Protein 5ER3 (pdb70)

InterPro domains:
  IPR025997 Periplasmic binding protein [PF13407] (52-157)
  IPR025997 Periplasmic binding protein [PF13407] (217-358)
  IPR028082 Periplasmic binding protein-like I [SSF53822] (47-184)
  IPR028082 Periplasmic binding protein-like I [SSF53822] (217-357)
  IPR050555 Bacterial Solute-Binding Protein 2 [PTHR30036] (207-358)

B-factor: mean 30.56, std 12.74, range [13.19, 97.05]

Secondary structure (DSSP, 8-state):
--SEEETTEEE---EE-TT-HHHHHHHHHHHHHH-TTB-EEEE-STTT---HHHHHHTT-BTTBEEEEES--HHHHHHHHTTSS-EEEE--HHHHHHHHHHHHH---S------TT--BPPPEEEETTTHHHHHHHHHHHHTT----TTTT-----TT-EEEEE-SSS-THHHHHHHHHHHHHHHHT-EEEE--TT--HHHHHHHHHHHHHTT-SEEEE--SSGGG----HHHHTTS-EEEESS--TTS--S-EEB--HHHHHHHHHHHHHHH-TT-EE--EE----HHHHHHHHH--TTTT--------

Organism: Rhodopirellula baltica (strain DSM 10527 / NCIMB 13988 / SH1) (NCBI:txid243090)

Radius of gyration: 21.21 Å; Cα contacts (8 Å, |Δi|>4): 635; chains: 1; bounding box: 47×51×53 Å

Foldseek 3Di:
DDQDDFALATAGDEAADLPPLVSLLVVLLVCCVVPVFAAEEEEEDPSNQCNVNNCVVVVNQVVHEYEYEACDPSQLVCQQVVSYFKYKYAQLLCLQQVQLVQLLCLVPHDDDADPVFAARDIDIGHNVCSVVVVVQVVCLLVLNHDDVVPPDAAARAVAEEEEEEQEPDVSVVSSVSSNVNNCVRNVHHYHYYAHVRDVVRVVVVLVVCVVVLHQEYEYAGSDLVPNQVVQVSVVRHAYEYEQHDNVVHPHRGYYHHQLLVSLLVSLVSVCVSPVSYTYYYYYNHPDPSSVSNPNSVCNSNVNDDPDDDD

Sequence (310 aa):
GFPRQCGDYTVLGILTDNQDNSKAKENAETTLLRHPNVACLVGLWSQNTPILAGLRRSSDAIGKVAVVGFDEHPDTLAGIRDQSVYGTIVQQPYAFGYRSVQWLTTAKGGEVEVPESGIIIPHRSITGANVNEFAADIDAIKSGKGPILSGEQQIDGSGVRVAYITNSLDPFWTLADAGCKRAAEQFGCEVDVQPSSGSIEEQKRFLESNVAAKVDGIAISPIDPENQVAINDACKVTPVICQDSDAPASRRKFYLGTSNYLAGRAAGKLIQEAIPEGGEVLFVGKEVLNAQERSQGIDELAGKPIPAILQ

Structure (mmCIF, N/CA/C/O backbone):
data_5ER3
#
_entry.id   5ER3
#
_cell.length_a   74.755
_cell.length_b   95.576
_cell.length_c   46.245
_cell.angle_alpha   90.000
_cell.angle_beta   90.000
_cell.angle_gamma   90.000
#
_symmetry.space_group_name_H-M   'P 21 21 2'
#
loop_
_entity.id
_entity.type
_entity.pdbx_description
1 polymer 'Sugar ABC transporter, periplasmic sugar-binding protein'
2 non-polymer 'CALCIUM ION'
3 non-polymer GLYCEROL
4 water water
#
loop_
_atom_site.group_PDB
_atom_site.id
_atom_site.type_symbol
_atom_site.label_atom_id
_atom_site.label_alt_id
_atom_site.label_comp_id
_atom_site.label_asym_id
_atom_site.label_entity_id
_atom_site.label_seq_id
_atom_site.pdbx_PDB_ins_code
_atom_site.Cartn_x
_atom_site.Cartn_y
_atom_site.Cartn_z
_atom_site.occupancy
_atom_site.B_iso_or_equiv
_atom_site.auth_seq_id
_atom_site.auth_comp_id
_atom_site.auth_asym_id
_atom_site.auth_atom_id
_atom_site.pdbx_PDB_model_num
ATOM 1 N N . GLY A 1 22 ? 14.565 -11.810 -5.521 1.00 56.32 47 GLY A N 1
ATOM 2 C CA . GLY A 1 22 ? 13.631 -12.020 -4.431 1.00 50.07 47 GLY A CA 1
ATOM 3 C C . GLY A 1 22 ? 14.311 -12.050 -3.075 1.00 42.01 47 GLY A C 1
ATOM 4 O O . GLY A 1 22 ? 15.497 -12.367 -2.966 1.00 47.53 47 GLY A O 1
ATOM 5 N N . PHE A 1 23 ? 13.559 -11.720 -2.033 1.00 30.96 48 PHE A N 1
ATOM 6 C CA . PHE A 1 23 ? 14.107 -11.690 -0.684 1.00 28.03 48 PHE A CA 1
ATOM 7 C C . PHE A 1 23 ? 13.430 -12.758 0.171 1.00 34.01 48 PHE A C 1
ATOM 8 O O . PHE A 1 23 ? 12.313 -13.163 -0.136 1.00 45.21 48 PHE A O 1
ATOM 16 N N . PRO A 1 24 ? 14.110 -13.242 1.227 1.00 37.79 49 PRO A N 1
ATOM 17 C CA . PRO A 1 24 ? 15.462 -12.885 1.688 1.00 33.92 49 PRO A CA 1
ATOM 18 C C . PRO A 1 24 ? 16.553 -13.371 0.746 1.00 31.30 49 PRO A C 1
ATOM 19 O O . PRO A 1 24 ? 16.362 -14.330 0.002 1.00 29.75 49 PRO A O 1
ATOM 23 N N . ARG A 1 25 ? 17.699 -12.704 0.786 1.00 29.81 50 ARG A N 1
ATOM 24 C CA . ARG A 1 25 ? 18.806 -13.002 -0.107 1.00 27.70 50 ARG A CA 1
ATOM 25 C C . ARG A 1 25 ? 20.046 -13.277 0.726 1.00 22.57 50 ARG A C 1
ATOM 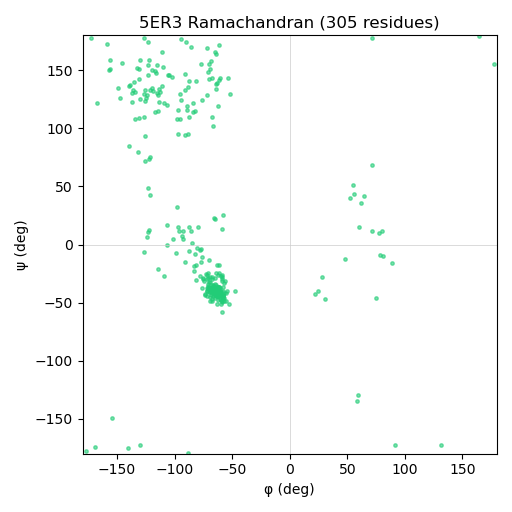26 O O . ARG A 1 25 ? 20.426 -12.455 1.566 1.00 28.00 50 ARG A O 1
ATOM 34 N N . GLN A 1 26 ? 20.674 -14.424 0.494 1.00 20.94 51 GLN A N 1
ATOM 35 C CA . GLN A 1 26 ? 21.886 -14.789 1.218 1.00 28.87 51 GLN A CA 1
ATOM 36 C C . GLN A 1 26 ? 23.093 -14.146 0.540 1.00 29.06 51 GLN A C 1
ATOM 37 O O . GLN A 1 26 ? 23.339 -14.379 -0.646 1.00 31.16 51 GLN A O 1
ATOM 39 N N . CYS A 1 27 ? 23.841 -13.334 1.287 1.00 26.32 52 CYS A N 1
ATOM 40 C CA . CYS A 1 27 ? 25.007 -12.615 0.766 1.00 20.09 52 CYS A CA 1
ATOM 41 C C . CYS A 1 27 ? 26.171 -12.963 1.682 1.00 27.92 52 CYS A C 1
ATOM 42 O O . CYS A 1 27 ? 26.386 -12.305 2.706 1.00 29.01 52 CYS A O 1
ATOM 45 N N . GLY A 1 28 ? 26.926 -13.989 1.307 1.00 32.87 53 GLY A N 1
ATOM 46 C CA . GLY A 1 28 ? 27.960 -14.478 2.200 1.00 29.78 53 GLY A CA 1
ATOM 47 C C . GLY A 1 28 ? 27.331 -14.923 3.504 1.00 31.38 53 GLY A C 1
ATOM 48 O O . GLY A 1 28 ? 26.353 -15.679 3.522 1.00 24.34 53 GLY A O 1
ATOM 49 N N . ASP A 1 29 ? 27.882 -14.428 4.612 1.00 26.29 54 ASP A N 1
ATOM 50 C CA . ASP A 1 29 ? 27.383 -14.724 5.948 1.00 29.83 54 ASP A CA 1
ATOM 51 C C . ASP A 1 29 ? 26.255 -13.793 6.371 1.00 26.17 54 ASP A C 1
ATOM 52 O O . ASP A 1 29 ? 25.905 -13.761 7.554 1.00 22.52 54 ASP A O 1
ATOM 57 N N . TYR A 1 30 ? 25.701 -13.022 5.442 1.00 25.83 55 TYR A N 1
ATOM 58 C CA . TYR A 1 30 ? 24.644 -12.071 5.737 1.00 17.37 55 TYR A CA 1
ATOM 59 C C . TYR A 1 30 ? 23.378 -12.478 4.999 1.00 20.22 55 TYR A C 1
ATOM 60 O O . TYR A 1 30 ? 23.425 -13.064 3.914 1.00 25.31 55 TYR A O 1
ATOM 69 N N . THR A 1 31 ? 22.242 -12.195 5.615 1.00 23.02 56 THR A N 1
ATOM 70 C CA . THR A 1 31 ? 20.945 -12.403 4.986 1.00 25.55 56 THR A CA 1
ATOM 71 C C . THR A 1 31 ? 20.289 -11.038 4.855 1.00 27.82 56 THR A C 1
ATOM 72 O O . THR A 1 31 ? 19.978 -10.399 5.868 1.00 21.86 56 THR A O 1
ATOM 76 N N . VAL A 1 32 ? 20.102 -10.578 3.619 1.00 26.35 57 VAL A N 1
ATOM 77 C CA . VAL A 1 32 ? 19.357 -9.347 3.378 1.00 22.87 57 VAL A CA 1
ATOM 78 C C . VAL A 1 32 ? 17.881 -9.717 3.356 1.00 20.82 57 VAL A C 1
ATOM 79 O O . VAL A 1 32 ? 17.423 -10.443 2.472 1.00 23.24 57 VAL A O 1
ATOM 83 N N . LEU A 1 33 ? 17.136 -9.229 4.343 1.00 19.86 58 LEU A N 1
ATOM 84 C CA . LEU A 1 33 ? 15.746 -9.637 4.501 1.00 25.07 58 LEU A CA 1
ATOM 85 C C . LEU A 1 33 ? 14.831 -8.931 3.513 1.00 27.00 58 LEU A C 1
ATOM 86 O O . LEU A 1 33 ? 13.784 -9.476 3.143 1.00 30.26 58 LEU A O 1
ATOM 91 N N . GLY A 1 34 ? 15.206 -7.743 3.069 1.00 18.60 59 GLY A N 1
ATOM 92 C CA . GLY A 1 34 ? 14.364 -6.988 2.170 1.00 19.15 59 GLY A CA 1
ATOM 93 C C . GLY A 1 34 ? 14.797 -5.540 2.110 1.00 25.13 59 GLY A C 1
ATOM 94 O O . GLY A 1 34 ? 15.755 -5.116 2.765 1.00 24.72 59 GLY A O 1
ATOM 95 N N . ILE A 1 35 ? 14.066 -4.796 1.287 1.00 25.13 60 ILE A N 1
ATOM 96 C CA . ILE A 1 35 ? 14.237 -3.358 1.099 1.00 29.33 60 ILE A CA 1
ATOM 97 C C . ILE A 1 35 ? 12.866 -2.742 1.338 1.00 34.92 60 ILE A C 1
ATOM 98 O O . ILE A 1 35 ? 11.945 -2.941 0.537 1.00 38.89 60 ILE A O 1
ATOM 103 N N . LEU A 1 36 ? 12.719 -2.027 2.446 1.00 34.94 61 LEU A N 1
ATOM 104 C CA . LEU A 1 36 ? 11.445 -1.437 2.835 1.00 26.76 61 LEU A CA 1
ATOM 105 C C . LEU A 1 36 ? 11.390 0.006 2.365 1.00 29.04 61 LEU A C 1
ATOM 106 O O . LEU A 1 36 ? 12.329 0.776 2.596 1.00 27.98 61 LEU A O 1
ATOM 111 N N . THR A 1 37 ? 10.303 0.360 1.689 1.00 31.27 62 THR A N 1
ATOM 112 C CA . THR A 1 37 ? 10.137 1.679 1.101 1.00 34.55 62 THR A CA 1
ATOM 113 C C . THR A 1 37 ? 9.146 2.494 1.921 1.00 31.84 62 THR A C 1
ATOM 114 O O . THR A 1 37 ? 8.200 1.958 2.505 1.00 31.40 62 THR A O 1
ATOM 118 N N . ASP A 1 38 ? 9.396 3.799 1.982 1.00 29.11 63 ASP A N 1
ATOM 119 C CA . ASP A 1 38 ? 8.570 4.710 2.756 1.00 32.73 63 ASP A CA 1
ATOM 120 C C . ASP A 1 38 ? 8.049 5.886 1.949 1.00 34.28 63 ASP A C 1
ATOM 121 O O . ASP A 1 38 ? 7.238 6.656 2.476 1.00 36.68 63 ASP A O 1
ATOM 126 N N . ASN A 1 39 ? 8.490 6.050 0.699 1.00 34.75 64 ASN A N 1
ATOM 127 C CA . ASN A 1 39 ? 8.150 7.206 -0.131 1.00 41.82 64 ASN A CA 1
ATOM 128 C C . ASN A 1 39 ? 8.439 8.521 0.583 1.00 39.65 64 ASN A C 1
ATOM 129 O O . ASN A 1 39 ? 7.672 9.479 0.496 1.00 39.22 64 ASN A O 1
ATOM 134 N N . GLN A 1 40 ? 9.564 8.565 1.294 1.00 38.84 65 GLN A N 1
ATOM 135 C CA . GLN A 1 40 ? 10.064 9.748 1.992 1.00 44.86 65 GLN A CA 1
ATOM 136 C C . GLN A 1 40 ? 9.105 10.270 3.059 1.00 43.01 65 GLN A C 1
ATOM 137 O O . GLN A 1 40 ? 9.262 11.406 3.521 1.00 40.01 65 GLN A O 1
ATOM 143 N N . ASP A 1 41 ? 8.114 9.477 3.458 1.00 42.58 66 ASP A N 1
ATOM 144 C CA . ASP A 1 41 ? 7.281 9.806 4.607 1.00 39.17 66 ASP A CA 1
ATOM 145 C C . ASP A 1 41 ? 8.011 9.374 5.876 1.00 42.57 66 ASP A C 1
ATOM 146 O O . ASP A 1 41 ? 8.237 8.177 6.089 1.00 36.32 66 ASP A O 1
ATOM 151 N N . ASN A 1 42 ? 8.374 10.354 6.715 1.00 41.83 67 ASN A N 1
ATOM 152 C CA . ASN A 1 42 ? 9.210 10.085 7.884 1.00 32.82 67 ASN A CA 1
ATOM 153 C C . ASN A 1 42 ? 8.548 9.106 8.846 1.00 31.00 67 ASN A C 1
ATOM 154 O O . ASN A 1 42 ? 9.209 8.202 9.368 1.00 31.91 67 ASN A O 1
ATOM 159 N N . SER A 1 43 ? 7.249 9.274 9.104 1.00 28.91 68 SER A N 1
ATOM 160 C CA . SER A 1 43 ? 6.573 8.396 10.055 1.00 38.02 68 SER A CA 1
ATOM 161 C C . SER A 1 43 ? 6.404 6.987 9.497 1.00 41.81 68 SER A C 1
ATOM 162 O O . SER A 1 43 ? 6.375 6.018 10.265 1.00 39.21 68 SER A O 1
ATOM 165 N N . LYS A 1 44 ? 6.297 6.849 8.174 1.00 40.74 69 LYS A N 1
ATOM 166 C CA . LYS A 1 44 ? 6.316 5.523 7.565 1.00 40.06 69 LYS A CA 1
ATOM 167 C C . LYS A 1 44 ? 7.714 4.906 7.638 1.00 33.24 69 LYS A C 1
ATOM 168 O O . LYS A 1 44 ? 7.860 3.699 7.871 1.00 25.09 69 LYS A O 1
ATOM 174 N N . ALA A 1 45 ? 8.754 5.721 7.452 1.00 30.77 70 ALA A N 1
ATOM 175 C CA . ALA A 1 45 ? 10.113 5.223 7.626 1.00 29.46 70 ALA A CA 1
ATOM 176 C C . ALA A 1 45 ? 10.334 4.724 9.049 1.00 27.09 70 ALA A C 1
ATOM 177 O O . ALA A 1 45 ? 10.935 3.664 9.259 1.00 29.79 70 ALA A O 1
ATOM 179 N N . LYS A 1 46 ? 9.853 5.478 10.039 1.00 26.25 71 LYS A N 1
ATOM 180 C CA . LYS A 1 46 ? 9.984 5.054 11.429 1.00 28.19 71 LYS A CA 1
ATOM 181 C C . LYS A 1 46 ? 9.203 3.775 11.684 1.00 32.18 71 LYS A C 1
ATOM 182 O O . LYS A 1 46 ? 9.698 2.855 12.347 1.00 23.13 71 LYS A O 1
ATOM 188 N N . GLU A 1 47 ? 7.974 3.703 11.161 1.00 33.69 72 GLU A N 1
ATOM 189 C CA . GLU A 1 47 ? 7.145 2.516 11.336 1.00 33.38 72 GLU A CA 1
ATOM 190 C C . GLU A 1 47 ? 7.800 1.280 10.723 1.00 34.36 72 GLU A C 1
ATOM 191 O O . GLU A 1 47 ? 7.807 0.206 11.337 1.00 32.07 72 GLU A O 1
ATOM 197 N N . ASN A 1 48 ? 8.356 1.412 9.514 1.00 30.64 73 ASN A N 1
ATOM 198 C CA . ASN A 1 48 ? 9.054 0.291 8.888 1.00 26.29 73 ASN A CA 1
ATOM 199 C C . ASN A 1 48 ? 10.153 -0.257 9.790 1.00 29.40 73 ASN A C 1
ATOM 200 O O . ASN A 1 48 ? 10.340 -1.476 9.884 1.00 23.66 73 ASN A O 1
ATOM 205 N N . ALA A 1 49 ? 10.904 0.629 10.449 1.00 19.89 74 ALA A N 1
ATOM 206 C CA . ALA A 1 49 ? 11.946 0.169 11.359 1.00 20.24 74 ALA A CA 1
ATOM 207 C C . ALA A 1 49 ? 11.343 -0.559 12.558 1.00 29.01 74 ALA A C 1
ATOM 208 O O . ALA A 1 49 ? 11.858 -1.604 12.978 1.00 25.02 74 ALA A O 1
ATOM 210 N N . GLU A 1 50 ? 10.240 -0.032 13.104 1.00 25.01 75 GLU A N 1
ATOM 211 C CA . GLU A 1 50 ? 9.606 -0.639 14.271 1.00 30.11 75 GLU A CA 1
ATOM 212 C C . GLU A 1 50 ? 9.024 -2.012 13.954 1.00 31.42 75 GLU A C 1
ATOM 213 O O . GLU A 1 50 ? 9.140 -2.942 14.762 1.00 28.04 75 GLU A O 1
ATOM 219 N N . THR A 1 51 ? 8.356 -2.155 12.808 1.00 28.83 76 THR A N 1
ATOM 220 C CA . THR A 1 51 ? 7.810 -3.463 12.467 1.00 31.18 76 THR A CA 1
ATOM 221 C C . THR A 1 51 ? 8.917 -4.458 12.134 1.00 26.86 76 THR A C 1
ATOM 222 O O . THR A 1 51 ? 8.765 -5.654 12.398 1.00 21.69 76 THR A O 1
ATOM 226 N N . THR A 1 52 ? 10.027 -3.987 11.552 1.00 20.32 77 THR A N 1
ATOM 227 C CA . THR A 1 52 ? 11.170 -4.865 11.308 1.00 25.50 77 THR A CA 1
ATOM 228 C C . THR A 1 52 ? 11.680 -5.465 12.614 1.00 24.32 77 THR A C 1
ATOM 229 O O . THR A 1 52 ? 11.881 -6.680 12.714 1.00 23.56 77 THR A O 1
ATOM 233 N N . LEU A 1 53 ? 11.892 -4.623 13.634 1.00 23.96 78 LEU A N 1
ATOM 234 C CA . LEU A 1 53 ? 12.383 -5.130 14.913 1.00 24.66 78 LEU A CA 1
ATOM 235 C C . LEU A 1 53 ? 11.401 -6.118 15.520 1.00 23.96 78 LEU A C 1
ATOM 236 O O . LEU A 1 53 ? 11.805 -7.128 16.109 1.00 29.27 78 LEU A O 1
ATOM 241 N N . LEU A 1 54 ? 10.104 -5.850 15.366 1.00 21.69 79 LEU A N 1
ATOM 242 C CA . LEU A 1 54 ? 9.085 -6.686 15.990 1.00 32.32 79 LEU A CA 1
ATOM 243 C C . LEU A 1 54 ? 8.947 -8.025 15.271 1.00 30.65 79 LEU A C 1
ATOM 244 O O . LEU A 1 54 ? 8.876 -9.077 15.915 1.00 32.83 79 LEU A O 1
ATOM 249 N N . ARG A 1 55 ? 8.933 -8.016 13.937 1.00 31.22 80 ARG A N 1
ATOM 250 C CA . ARG A 1 55 ? 8.754 -9.259 13.194 1.00 27.35 80 ARG A CA 1
ATOM 251 C C . ARG A 1 55 ? 10.051 -10.040 13.013 1.00 26.97 80 ARG A C 1
ATOM 252 O O . ARG A 1 55 ? 9.998 -11.252 12.791 1.00 29.10 80 ARG A O 1
ATOM 254 N N . HIS A 1 56 ? 11.211 -9.385 13.091 1.00 22.56 81 HIS A N 1
ATOM 255 C CA . HIS A 1 56 ? 12.508 -10.028 12.878 1.00 23.45 81 HIS A CA 1
ATOM 256 C C . HIS A 1 56 ? 13.373 -9.828 14.117 1.00 21.37 81 HIS A C 1
ATOM 257 O O . HIS A 1 56 ? 14.323 -9.031 14.101 1.00 21.16 81 HIS A O 1
ATOM 264 N N . PRO A 1 57 ? 13.078 -10.546 15.205 1.00 21.04 82 PRO A N 1
ATOM 265 C CA . PRO A 1 57 ? 13.835 -10.338 16.450 1.00 27.68 82 PRO A CA 1
ATOM 266 C C . PRO A 1 57 ? 15.317 -10.647 16.324 1.00 25.85 82 PRO A C 1
ATOM 267 O O . PRO A 1 57 ? 16.098 -10.208 17.174 1.00 30.80 82 PRO A O 1
ATOM 271 N N . ASN A 1 58 ? 15.739 -11.379 15.300 1.00 21.84 83 ASN A N 1
ATOM 272 C CA . ASN A 1 58 ? 17.156 -11.673 15.125 1.00 24.81 83 ASN A CA 1
ATOM 273 C C . ASN A 1 58 ? 17.872 -10.679 14.214 1.00 23.99 83 ASN A C 1
ATOM 274 O O . ASN A 1 58 ? 19.041 -10.899 13.885 1.00 26.60 83 ASN A O 1
ATOM 279 N N . VAL A 1 59 ? 17.209 -9.596 13.794 1.00 18.29 84 VAL A N 1
ATOM 280 C CA . VAL A 1 59 ? 17.847 -8.686 12.851 1.00 23.80 84 VAL A CA 1
ATOM 281 C C . VAL A 1 59 ? 19.067 -8.049 13.511 1.00 22.53 84 VAL A C 1
ATOM 282 O O . VAL A 1 59 ? 19.045 -7.686 14.697 1.00 20.05 84 VAL A O 1
ATOM 286 N N . ALA A 1 60 ? 20.158 -7.944 12.746 1.00 20.41 85 ALA A N 1
ATOM 287 C CA . ALA A 1 60 ? 21.454 -7.527 13.275 1.00 22.39 85 ALA A CA 1
ATOM 288 C C . ALA A 1 60 ? 21.894 -6.142 12.824 1.00 19.96 85 ALA A C 1
ATOM 289 O O . ALA A 1 60 ? 22.652 -5.489 13.545 1.00 23.37 85 ALA A O 1
ATOM 291 N N . CYS A 1 61 ? 21.447 -5.678 11.658 1.00 24.72 86 CYS A N 1
ATOM 292 C CA . CYS A 1 61 ? 21.846 -4.369 11.159 1.00 21.46 86 CYS A CA 1
ATOM 293 C C . CYS A 1 61 ? 20.721 -3.780 10.318 1.00 17.62 86 CYS A C 1
ATOM 294 O O . CYS A 1 61 ? 20.127 -4.479 9.490 1.00 19.36 86 CYS A O 1
ATOM 297 N N . LEU A 1 62 ? 20.424 -2.503 10.556 1.00 17.60 87 LEU A N 1
ATOM 298 C CA . LEU A 1 62 ? 19.484 -1.730 9.756 1.00 16.64 87 LEU A CA 1
ATOM 299 C C . LEU A 1 62 ? 20.263 -0.675 8.977 1.00 20.37 87 LEU A C 1
ATOM 300 O O . LEU A 1 62 ? 21.174 -0.040 9.518 1.00 19.00 87 LEU A O 1
ATOM 305 N N . VAL A 1 63 ? 19.931 -0.508 7.699 1.00 17.91 88 VAL A N 1
ATOM 306 C CA . VAL A 1 63 ? 20.721 0.324 6.798 1.00 19.25 88 VAL A CA 1
ATOM 307 C C . VAL A 1 63 ? 19.799 1.352 6.154 1.00 22.77 88 VAL A C 1
ATOM 308 O O . VAL A 1 63 ? 18.804 0.981 5.515 1.00 20.88 88 VAL A O 1
ATOM 312 N N . GLY A 1 64 ? 20.129 2.628 6.317 1.00 22.79 89 GLY A N 1
ATOM 313 C CA . GLY A 1 64 ? 19.393 3.707 5.688 1.00 21.92 89 GLY A CA 1
ATOM 314 C C . GLY A 1 64 ? 20.078 4.133 4.409 1.00 26.26 89 GLY A C 1
ATOM 315 O O . GLY A 1 64 ? 21.209 4.624 4.433 1.00 30.87 89 GLY A O 1
ATOM 316 N N . LEU A 1 65 ? 19.385 3.940 3.280 1.00 26.18 90 LEU A N 1
ATOM 317 C CA . LEU A 1 65 ? 19.982 4.200 1.976 1.00 25.10 90 LEU A CA 1
ATOM 318 C C . LEU A 1 65 ? 19.944 5.677 1.595 1.00 26.71 90 LEU A C 1
ATOM 319 O O . LEU A 1 65 ? 20.829 6.137 0.863 1.00 27.12 90 LEU A O 1
ATOM 324 N N . TRP A 1 66 ? 18.941 6.426 2.051 1.00 18.25 91 TRP A N 1
ATOM 325 C CA . TRP A 1 66 ? 18.877 7.864 1.816 1.00 20.24 91 TRP A CA 1
ATOM 326 C C . TRP A 1 66 ? 19.093 8.628 3.119 1.00 20.04 91 TRP A C 1
ATOM 327 O O . TRP A 1 66 ? 19.017 8.070 4.217 1.00 24.68 91 TRP A O 1
ATOM 338 N N . SER A 1 67 ? 19.347 9.931 2.967 1.00 23.60 92 SER A N 1
ATOM 339 C CA . SER A 1 67 ? 19.799 10.770 4.077 1.00 25.98 92 SER A CA 1
ATOM 340 C C . SER A 1 67 ? 18.866 10.690 5.283 1.00 28.56 92 SER A C 1
ATOM 341 O O . SER A 1 67 ? 19.331 10.646 6.430 1.00 27.17 92 SER A O 1
ATOM 344 N N . GLN A 1 68 ? 17.547 10.650 5.044 1.00 24.53 93 GLN A N 1
ATOM 345 C CA . GLN A 1 68 ? 16.558 10.694 6.119 1.00 26.93 93 GLN A CA 1
ATOM 346 C C . GLN A 1 68 ? 16.323 9.346 6.787 1.00 24.93 93 GLN A C 1
ATOM 347 O O . GLN A 1 68 ? 15.766 9.305 7.893 1.00 21.13 93 GLN A O 1
ATOM 353 N N . ASN A 1 69 ? 16.714 8.245 6.145 1.00 20.15 94 ASN A N 1
ATOM 354 C CA . ASN A 1 69 ? 16.328 6.932 6.647 1.00 26.48 94 ASN A CA 1
ATOM 355 C C . ASN A 1 69 ? 17.020 6.598 7.962 1.00 20.53 94 ASN A C 1
ATOM 356 O O . ASN A 1 69 ? 16.409 5.991 8.847 1.00 27.71 94 ASN A O 1
ATOM 361 N N . THR A 1 70 ? 18.283 6.989 8.119 1.00 25.12 95 THR A N 1
ATOM 362 C CA . THR A 1 70 ? 18.999 6.648 9.347 1.00 25.97 95 THR A CA 1
ATOM 363 C C . THR A 1 70 ? 18.414 7.380 10.554 1.00 22.90 95 THR A C 1
ATOM 364 O O . THR A 1 70 ? 18.261 6.761 11.616 1.00 22.93 95 THR A O 1
ATOM 368 N N . PRO A 1 71 ? 18.065 8.672 10.454 1.00 24.42 96 PRO A N 1
ATOM 369 C CA . PRO A 1 71 ? 17.370 9.310 11.586 1.00 26.88 96 PRO A CA 1
ATOM 370 C C . PRO A 1 71 ? 16.066 8.631 11.970 1.00 25.63 96 PRO A C 1
ATOM 371 O O . PRO A 1 71 ? 15.730 8.599 13.161 1.00 27.03 96 PRO A O 1
ATOM 383 N N . ILE A 1 73 ? 15.362 5.353 11.380 1.00 19.90 98 ILE A N 1
ATOM 384 C CA . ILE A 1 73 ? 15.763 4.087 11.989 1.00 23.27 98 ILE A CA 1
ATOM 385 C C . ILE A 1 73 ? 16.033 4.285 13.478 1.00 24.94 98 ILE A C 1
ATOM 386 O O . ILE A 1 73 ? 15.551 3.521 14.322 1.00 26.23 98 ILE A O 1
ATOM 391 N N . LEU A 1 74 ? 16.793 5.331 13.824 1.00 23.23 99 LEU A N 1
ATOM 392 C CA . LEU A 1 74 ? 17.096 5.600 15.226 1.00 26.75 99 LEU A CA 1
ATOM 393 C C . LEU A 1 74 ? 15.834 5.932 16.011 1.00 26.88 99 LEU A C 1
ATOM 394 O O . LEU A 1 74 ? 15.685 5.503 17.161 1.00 22.97 99 LEU A O 1
ATOM 399 N N . ALA A 1 75 ? 14.918 6.700 15.410 1.00 22.33 100 ALA A N 1
ATOM 400 C CA . ALA A 1 75 ? 13.625 6.948 16.047 1.00 25.55 100 ALA A CA 1
ATOM 401 C C . ALA A 1 75 ? 12.883 5.645 16.323 1.00 27.51 100 ALA A C 1
ATOM 402 O O . ALA A 1 75 ? 12.315 5.463 17.406 1.00 36.15 100 ALA A O 1
ATOM 404 N N . GLY A 1 76 ? 12.876 4.725 15.355 1.00 25.57 101 GLY A N 1
ATOM 405 C CA . GLY A 1 76 ? 12.210 3.448 15.568 1.00 25.20 101 GLY A CA 1
ATOM 406 C C . GLY A 1 76 ? 12.896 2.610 16.630 1.00 30.42 101 GLY A C 1
ATOM 407 O O . GLY A 1 76 ? 12.237 1.920 17.414 1.00 29.30 101 GLY A O 1
ATOM 408 N N . LEU A 1 77 ? 14.228 2.661 16.676 1.00 28.93 102 LEU A N 1
ATOM 409 C CA . LEU A 1 77 ? 14.949 1.944 17.722 1.00 30.46 102 LEU A CA 1
ATOM 410 C C . LEU A 1 77 ? 14.646 2.521 19.103 1.00 32.69 102 LEU A C 1
ATOM 411 O O . LEU A 1 77 ? 14.514 1.768 20.076 1.00 36.36 102 LEU A O 1
ATOM 416 N N A ARG A 1 78 ? 14.530 3.848 19.210 0.52 30.05 103 ARG A N 1
ATOM 417 N N B ARG A 1 78 ? 14.532 3.849 19.208 0.48 30.15 103 ARG A N 1
ATOM 418 C CA A ARG A 1 78 ? 14.215 4.456 20.500 0.52 32.52 103 ARG A CA 1
ATOM 419 C CA B ARG A 1 78 ? 14.212 4.462 20.494 0.48 32.58 103 ARG A CA 1
ATOM 420 C C A ARG A 1 78 ? 12.825 4.056 20.977 0.52 37.64 103 ARG A C 1
ATOM 421 C C B ARG A 1 78 ? 12.828 4.046 20.974 0.48 37.60 103 ARG A C 1
ATOM 422 O O A ARG A 1 78 ? 12.635 3.737 22.158 0.52 40.95 103 ARG A O 1
ATOM 423 O O B ARG A 1 78 ? 12.642 3.714 22.151 0.48 40.82 103 ARG A O 1
ATOM 438 N N . SER A 1 79 ? 11.842 4.060 20.075 1.00 39.29 104 SER A N 1
ATOM 439 C CA . SER A 1 79 ? 10.489 3.678 20.459 1.00 48.77 104 SER A CA 1
ATOM 440 C C . SER A 1 79 ? 10.408 2.213 20.873 1.00 43.10 104 SER A C 1
ATOM 441 O O . SER A 1 79 ? 9.564 1.849 21.700 1.00 51.02 104 SER A O 1
ATOM 444 N N . SER A 1 80 ? 11.271 1.367 20.319 1.00 36.01 105 SER A N 1
ATOM 445 C CA . SER A 1 80 ? 11.318 -0.048 20.651 1.00 33.28 105 SER A CA 1
ATOM 446 C C . SER A 1 80 ? 12.310 -0.360 21.765 1.00 39.92 105 SER A C 1
ATOM 447 O O . SER A 1 80 ? 12.529 -1.539 22.060 1.00 42.52 105 SER A O 1
ATOM 450 N N . ASP A 1 81 ? 12.927 0.663 22.367 1.00 38.91 106 ASP A N 1
ATOM 451 C CA . ASP A 1 81 ? 13.921 0.491 23.432 1.00 46.30 106 ASP A CA 1
ATOM 452 C C . ASP A 1 81 ? 15.078 -0.404 22.984 1.00 41.03 106 ASP A C 1
ATOM 453 O O . ASP A 1 81 ? 15.547 -1.268 23.730 1.00 49.40 106 ASP A O 1
ATOM 458 N N . ALA A 1 82 ? 15.559 -0.185 21.759 1.00 32.45 107 ALA A N 1
ATOM 459 C CA . ALA A 1 82 ? 16.515 -1.087 21.125 1.00 30.36 107 ALA A CA 1
ATOM 460 C C . ALA A 1 82 ? 17.801 -0.400 20.674 1.00 32.24 107 ALA A C 1
ATOM 461 O O . ALA A 1 82 ? 18.628 -1.045 20.017 1.00 34.75 107 ALA A O 1
ATOM 463 N N . ILE A 1 83 ? 17.990 0.884 21.001 1.00 28.90 108 ILE A N 1
ATOM 464 C CA . ILE A 1 83 ? 19.249 1.569 20.718 1.00 31.53 108 ILE A CA 1
ATOM 465 C C . ILE A 1 83 ? 20.405 0.750 21.271 1.00 35.62 108 ILE A C 1
ATOM 466 O O . ILE A 1 83 ? 20.392 0.331 22.435 1.00 33.89 108 ILE A O 1
ATOM 471 N N . GLY A 1 84 ? 21.407 0.504 20.430 1.00 31.90 109 GLY A N 1
ATOM 472 C CA . GLY A 1 84 ? 22.560 -0.271 20.827 1.00 28.36 109 GLY A CA 1
ATOM 473 C C . GLY A 1 84 ? 22.378 -1.771 20.789 1.00 27.03 109 GLY A C 1
ATOM 474 O O . GLY A 1 84 ? 23.366 -2.498 20.954 1.00 32.93 109 GLY A O 1
ATOM 475 N N . LYS A 1 85 ? 21.152 -2.263 20.602 1.00 27.14 110 LYS A N 1
ATOM 476 C CA . LYS A 1 85 ? 20.907 -3.695 20.476 1.00 29.45 110 LYS A CA 1
ATOM 477 C C . LYS A 1 85 ? 20.951 -4.171 19.032 1.00 31.75 110 LYS A C 1
ATOM 478 O O . LYS A 1 85 ? 20.995 -5.382 18.793 1.00 30.07 110 LYS A O 1
ATOM 484 N N . VAL A 1 86 ? 20.897 -3.248 18.074 1.00 24.23 111 VAL A N 1
ATOM 485 C CA . VAL A 1 86 ? 20.979 -3.549 16.651 1.00 24.00 111 VAL A CA 1
ATOM 486 C C . VAL A 1 86 ? 21.927 -2.534 16.028 1.00 22.36 111 VAL A C 1
ATOM 487 O O . VAL A 1 86 ? 21.912 -1.357 16.401 1.00 27.18 111 VAL A O 1
ATOM 491 N N . ALA A 1 87 ? 22.766 -2.987 15.102 1.00 19.54 112 ALA A N 1
ATOM 492 C CA . ALA A 1 87 ? 23.695 -2.072 14.453 1.00 22.84 112 ALA A CA 1
ATOM 493 C C . ALA A 1 87 ? 22.973 -1.238 13.397 1.00 25.11 112 ALA A C 1
ATOM 494 O O . ALA A 1 87 ? 21.925 -1.624 12.872 1.00 21.59 112 ALA A O 1
ATOM 496 N N . VAL A 1 88 ? 23.537 -0.064 13.108 1.00 19.75 113 VAL A N 1
ATOM 497 C CA . VAL A 1 88 ? 22.960 0.886 12.159 1.00 16.32 113 VAL A CA 1
ATOM 498 C C . VAL A 1 88 ? 24.075 1.440 11.284 1.00 20.41 113 VAL A C 1
ATOM 499 O O . VAL A 1 88 ? 25.107 1.894 11.792 1.00 21.01 113 VAL A O 1
ATOM 503 N N . VAL A 1 89 ? 23.853 1.418 9.973 1.00 19.09 114 VAL A N 1
ATOM 504 C CA . VAL A 1 89 ? 24.749 2.005 8.989 1.00 19.97 114 VAL A CA 1
ATOM 505 C C . VAL A 1 89 ? 23.893 2.855 8.059 1.00 22.13 114 VAL A C 1
ATOM 506 O O . VAL A 1 89 ? 22.752 2.492 7.758 1.00 23.35 114 VAL A O 1
ATOM 510 N N . GLY A 1 90 ? 24.421 4.003 7.637 1.00 23.35 115 GLY A N 1
ATOM 511 C CA . GLY A 1 90 ? 23.642 4.899 6.797 1.00 19.72 115 GLY A CA 1
ATOM 512 C C . GLY A 1 90 ? 24.414 5.572 5.681 1.00 21.45 115 GLY A C 1
ATOM 513 O O . GLY A 1 90 ? 25.588 5.263 5.440 1.00 16.79 115 GLY A O 1
ATOM 514 N N . PHE A 1 91 ? 23.740 6.476 4.972 1.00 20.73 116 PHE A N 1
ATOM 515 C CA . PHE A 1 91 ? 24.340 7.345 3.972 1.00 22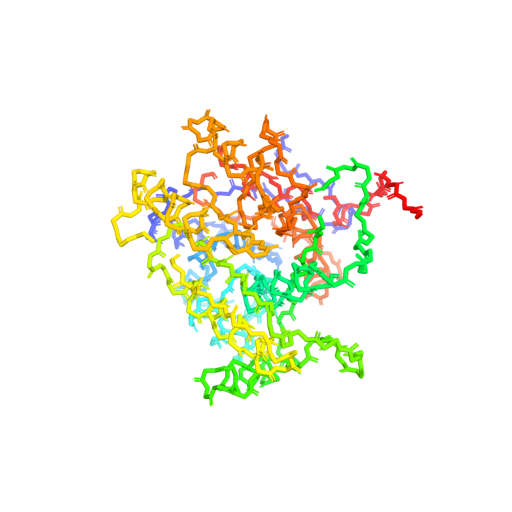.02 116 PHE A CA 1
ATOM 516 C C . PHE A 1 91 ? 24.128 8.801 4.380 1.00 24.81 116 PHE A C 1
ATOM 517 O O . PHE A 1 91 ? 23.160 9.132 5.072 1.00 22.75 116 PHE A O 1
ATOM 525 N N . ASP A 1 92 ? 25.070 9.656 3.971 1.00 19.95 117 ASP A N 1
ATOM 526 C CA . ASP A 1 92 ? 24.986 11.108 4.121 1.00 18.76 117 ASP A CA 1
ATOM 527 C C . ASP A 1 92 ? 25.153 11.553 5.570 1.00 23.98 117 ASP A C 1
ATOM 528 O O . ASP A 1 92 ? 25.327 10.725 6.469 1.00 20.35 117 ASP A O 1
ATOM 533 N N . GLU A 1 93 ? 25.135 12.863 5.803 1.00 19.33 118 GLU A N 1
ATOM 534 C CA . GLU A 1 93 ? 25.531 13.388 7.104 1.00 24.25 118 GLU A CA 1
ATOM 535 C C . GLU A 1 93 ? 24.428 14.231 7.730 1.00 23.97 118 GLU A C 1
ATOM 536 O O . GLU A 1 93 ? 24.679 15.340 8.212 1.00 22.45 118 GLU A O 1
ATOM 542 N N . HIS A 1 94 ? 23.211 13.711 7.738 1.00 21.04 119 HIS A N 1
ATOM 543 C CA . HIS A 1 94 ? 22.145 14.349 8.491 1.00 27.23 119 HIS A CA 1
ATOM 544 C C . HIS A 1 94 ? 22.601 14.542 9.938 1.00 29.90 119 HIS A C 1
ATOM 545 O O . HIS A 1 94 ? 23.337 13.697 10.468 1.00 22.54 119 HIS A O 1
ATOM 552 N N . PRO A 1 95 ? 22.229 15.652 10.589 1.00 25.89 120 PRO A N 1
ATOM 553 C CA . PRO A 1 95 ? 22.709 15.893 11.962 1.00 21.36 120 PRO A CA 1
ATOM 554 C C . PRO A 1 95 ? 22.337 14.806 12.955 1.00 24.35 120 PRO A C 1
ATOM 555 O O . PRO A 1 95 ? 23.115 14.553 13.883 1.00 24.24 120 PRO A O 1
ATOM 559 N N . ASP A 1 96 ? 21.192 14.135 12.783 1.00 26.19 121 ASP A N 1
ATOM 560 C CA . ASP A 1 96 ? 20.866 13.015 13.656 1.00 21.01 121 ASP A CA 1
ATOM 561 C C . ASP A 1 96 ? 21.729 11.803 13.352 1.00 19.70 121 ASP A C 1
ATOM 562 O O . ASP A 1 96 ? 21.937 10.958 14.231 1.00 19.61 121 ASP A O 1
ATOM 567 N N . THR A 1 97 ? 22.228 11.689 12.123 1.00 19.64 122 THR A N 1
ATOM 568 C CA . THR A 1 97 ? 23.118 10.577 11.801 1.00 25.60 122 THR A CA 1
ATOM 569 C C . THR A 1 97 ? 24.480 10.771 12.454 1.00 17.30 122 THR A C 1
ATOM 570 O O . THR A 1 97 ? 25.045 9.827 13.018 1.00 22.13 122 THR A O 1
ATOM 574 N N . LEU A 1 98 ? 25.023 11.986 12.376 1.00 17.91 123 LEU A N 1
ATOM 575 C CA . LEU A 1 98 ? 26.306 12.275 13.008 1.00 26.20 123 LEU A CA 1
ATOM 576 C C . LEU A 1 98 ? 26.207 12.200 14.525 1.00 20.44 123 LEU A C 1
ATOM 577 O O . LEU A 1 98 ? 27.126 11.705 15.184 1.00 21.53 123 LEU A O 1
ATOM 582 N N . ALA A 1 99 ? 25.103 12.682 15.098 1.00 22.33 124 ALA A N 1
ATOM 583 C CA . ALA A 1 99 ? 24.891 12.522 16.535 1.00 26.28 124 ALA A CA 1
ATOM 584 C C . ALA A 1 99 ? 24.876 11.047 16.929 1.00 22.64 124 ALA A C 1
ATOM 585 O O . ALA A 1 99 ? 25.430 10.669 17.968 1.00 22.65 124 ALA A O 1
ATOM 587 N N . GLY A 1 100 ? 24.260 10.197 16.101 1.00 20.70 125 GLY A N 1
ATOM 588 C CA . GLY A 1 100 ? 24.244 8.770 16.384 1.00 19.57 125 GLY A CA 1
ATOM 589 C C . GLY A 1 100 ? 25.614 8.124 16.299 1.00 20.79 125 GLY A C 1
ATOM 590 O O . GLY A 1 100 ? 25.924 7.202 17.060 1.00 18.06 125 GLY A O 1
ATOM 591 N N . ILE A 1 101 ? 26.457 8.596 15.382 1.00 22.44 126 ILE A N 1
ATOM 592 C CA . ILE A 1 101 ? 27.825 8.098 15.331 1.00 23.89 126 ILE A CA 1
ATOM 593 C C . ILE A 1 101 ? 28.570 8.477 16.603 1.00 22.85 126 ILE A C 1
ATOM 594 O O . ILE A 1 101 ? 29.298 7.660 17.178 1.00 21.74 126 ILE A O 1
ATOM 599 N N . ARG A 1 102 ? 28.356 9.703 17.091 1.00 25.71 127 ARG A N 1
ATOM 600 C CA . ARG A 1 102 ? 29.084 10.187 18.260 1.00 21.14 127 ARG A CA 1
ATOM 601 C C . ARG A 1 102 ? 28.649 9.483 19.536 1.00 26.31 127 ARG A C 1
ATOM 602 O O . ARG A 1 102 ? 29.483 9.223 20.411 1.00 22.06 127 ARG A O 1
ATOM 610 N N . ASP A 1 103 ? 27.359 9.160 19.674 1.00 22.77 128 ASP A N 1
ATOM 611 C CA . ASP A 1 103 ? 26.920 8.411 20.849 1.00 26.54 128 ASP A CA 1
ATOM 612 C C . ASP A 1 103 ? 26.903 6.894 20.622 1.00 25.74 128 ASP A C 1
ATOM 613 O O . ASP A 1 103 ? 26.335 6.166 21.445 1.00 27.33 128 ASP A O 1
ATOM 618 N N . GLN A 1 104 ? 27.493 6.415 19.524 1.00 27.06 129 GLN A N 1
ATOM 619 C CA . GLN A 1 104 ? 27.733 5.001 19.225 1.00 29.51 129 GLN A CA 1
ATOM 620 C C . GLN A 1 104 ? 26.479 4.206 18.878 1.00 30.53 129 GLN A C 1
ATOM 621 O O . GLN A 1 104 ? 26.547 2.973 18.817 1.00 32.30 129 GLN A O 1
ATOM 627 N N . SER A 1 105 ? 25.339 4.855 18.631 1.00 22.05 130 SER A N 1
ATOM 628 C CA . SER A 1 105 ? 24.174 4.097 18.179 1.00 18.10 130 SER A CA 1
ATOM 629 C C . SER A 1 105 ? 24.192 3.842 16.676 1.00 21.95 130 SER A C 1
ATOM 630 O O . SER A 1 105 ? 23.488 2.940 16.201 1.00 24.02 130 SER A O 1
ATOM 633 N N . VAL A 1 106 ? 24.979 4.610 15.923 1.00 23.17 131 VAL A N 1
ATOM 634 C CA . VAL A 1 106 ? 25.209 4.383 14.499 1.00 20.44 131 VAL A CA 1
ATOM 635 C C . VAL A 1 106 ? 26.672 4.009 14.323 1.00 22.70 131 VAL A C 1
ATOM 636 O O . VAL A 1 106 ? 27.556 4.720 14.816 1.00 23.25 131 VAL A O 1
ATOM 640 N N . TYR A 1 107 ? 26.933 2.894 13.628 1.00 22.09 132 TYR A N 1
ATOM 641 C CA . TYR A 1 107 ? 28.319 2.476 13.426 1.00 17.88 132 TYR A CA 1
ATOM 642 C C . TYR A 1 107 ? 29.046 3.429 12.479 1.00 21.18 132 TYR A C 1
ATOM 643 O O . TYR A 1 107 ? 30.156 3.889 12.778 1.00 15.67 132 TYR A O 1
ATOM 652 N N . GLY A 1 108 ? 28.437 3.748 11.343 1.00 22.56 133 GLY A N 1
ATOM 653 C CA . GLY A 1 108 ? 29.054 4.717 10.455 1.00 18.60 133 GLY A CA 1
ATOM 654 C C . GLY A 1 108 ? 28.144 5.079 9.302 1.00 20.18 133 GLY A C 1
ATOM 655 O O . GLY A 1 108 ? 27.042 4.541 9.152 1.00 20.13 133 GLY A O 1
ATOM 656 N N . THR A 1 109 ? 28.630 6.006 8.477 1.00 15.66 134 THR A N 1
ATOM 657 C CA . THR A 1 109 ? 27.863 6.490 7.340 1.00 20.36 134 THR A CA 1
ATOM 658 C C . THR A 1 109 ? 28.810 6.801 6.185 1.00 21.92 134 THR A C 1
ATOM 659 O O . THR A 1 109 ? 30.005 7.047 6.380 1.00 18.15 134 THR A O 1
ATOM 663 N N . ILE A 1 110 ? 28.256 6.772 4.972 1.00 21.97 135 ILE A N 1
ATOM 664 C CA . ILE A 1 110 ? 28.984 7.032 3.731 1.00 22.41 135 ILE A CA 1
ATOM 665 C C . ILE A 1 110 ? 28.527 8.379 3.177 1.00 15.91 135 ILE A C 1
ATOM 666 O O . ILE A 1 110 ? 27.337 8.571 2.889 1.00 16.25 135 ILE A O 1
ATOM 671 N N . VAL A 1 111 ? 29.465 9.306 2.996 1.00 17.84 136 VAL A N 1
ATOM 672 C CA . VAL A 1 111 ? 29.113 10.648 2.546 1.00 22.66 136 VAL A CA 1
ATOM 673 C C . VAL A 1 111 ? 29.846 10.971 1.249 1.00 21.72 136 VAL A C 1
ATOM 674 O O . VAL A 1 111 ? 30.863 10.362 0.907 1.00 18.37 136 VAL A O 1
ATOM 678 N N . GLN A 1 112 ? 29.295 11.936 0.513 1.00 23.63 137 GLN A N 1
ATOM 679 C CA . GLN A 1 112 ? 29.943 12.487 -0.669 1.00 20.97 137 GLN A CA 1
ATOM 680 C C . GLN A 1 112 ? 30.904 13.601 -0.266 1.00 19.19 137 GLN A C 1
ATOM 681 O O . GLN A 1 112 ? 30.902 14.074 0.869 1.00 21.23 137 GLN A O 1
ATOM 687 N N . GLN A 1 113 ? 31.711 14.047 -1.223 1.00 20.78 138 GLN A N 1
ATOM 688 C CA . GLN A 1 113 ? 32.730 15.070 -0.983 1.00 23.07 138 GLN A CA 1
ATOM 689 C C . GLN A 1 113 ? 32.562 16.230 -1.958 1.00 22.07 138 GLN A C 1
ATOM 690 O O . GLN A 1 113 ? 33.390 16.423 -2.854 1.00 22.84 138 GLN A O 1
ATOM 696 N N . PRO A 1 114 ? 31.513 17.049 -1.788 1.00 17.89 139 PRO A N 1
ATOM 697 C CA . PRO A 1 114 ? 31.346 18.215 -2.680 1.00 15.30 139 PRO A CA 1
ATOM 698 C C . PRO A 1 114 ? 32.549 19.146 -2.697 1.00 14.71 139 PRO A C 1
ATOM 699 O O . PRO A 1 114 ? 32.823 19.775 -3.727 1.00 17.10 139 PRO A O 1
ATOM 703 N N . TYR A 1 115 ? 33.280 19.257 -1.589 1.00 15.85 140 TYR A N 1
ATOM 704 C CA . TYR A 1 115 ? 34.471 20.103 -1.581 1.00 17.52 140 TYR A CA 1
ATOM 705 C C . TYR A 1 115 ? 35.458 19.663 -2.657 1.00 21.46 140 TYR A C 1
ATOM 706 O O . TYR A 1 115 ? 36.038 20.498 -3.363 1.00 20.95 140 TYR A O 1
ATOM 715 N N . ALA A 1 116 ? 35.641 18.347 -2.806 1.00 16.41 141 ALA A N 1
ATOM 716 C CA . ALA A 1 116 ? 36.546 17.812 -3.816 1.00 18.90 141 ALA A CA 1
ATOM 717 C C . ALA A 1 116 ? 35.987 17.982 -5.220 1.00 18.27 141 ALA A C 1
ATOM 718 O O . ALA A 1 116 ? 36.756 18.041 -6.183 1.00 21.09 141 ALA A O 1
ATOM 720 N N . PHE A 1 117 ? 34.660 18.054 -5.365 1.00 22.36 142 PHE A N 1
ATOM 721 C CA . PHE A 1 117 ? 34.081 18.362 -6.671 1.00 21.96 142 PHE A CA 1
ATOM 722 C C . PHE A 1 117 ? 34.560 19.720 -7.158 1.00 23.09 142 PHE A C 1
ATOM 723 O O . PHE A 1 117 ? 35.032 19.859 -8.292 1.00 19.76 142 PHE A O 1
ATOM 731 N N . GLY A 1 118 ? 34.429 20.740 -6.311 1.00 18.68 143 GLY A N 1
ATOM 732 C CA . GLY A 1 118 ? 34.882 22.066 -6.696 1.00 17.33 143 GLY A CA 1
ATOM 733 C C . GLY A 1 118 ? 36.389 22.144 -6.843 1.00 17.83 143 GLY A C 1
ATOM 734 O O . GLY A 1 118 ? 36.895 22.673 -7.832 1.00 18.60 143 GLY A O 1
ATOM 735 N N . TYR A 1 119 ? 37.126 21.601 -5.869 1.00 13.19 144 TYR A N 1
ATOM 736 C CA . TYR A 1 119 ? 38.582 21.726 -5.878 1.00 17.94 144 TYR A CA 1
ATOM 737 C C . TYR A 1 119 ? 39.195 21.062 -7.108 1.00 24.89 144 TYR A C 1
ATOM 738 O O . TYR A 1 119 ? 40.066 21.645 -7.771 1.00 18.21 144 TYR A O 1
ATOM 747 N N . ARG A 1 120 ? 38.779 19.820 -7.401 1.00 18.78 145 ARG A N 1
ATOM 748 C CA . ARG A 1 120 ? 39.380 19.058 -8.495 1.00 22.46 145 ARG A CA 1
ATOM 749 C C . ARG A 1 120 ? 38.972 19.611 -9.854 1.00 22.92 145 ARG A C 1
ATOM 750 O O . ARG A 1 120 ? 39.776 19.600 -10.797 1.00 21.25 145 ARG A O 1
ATOM 758 N N . SER A 1 121 ? 37.716 20.057 -9.985 1.00 17.09 146 SER A N 1
ATOM 759 C CA . SER A 1 121 ? 37.284 20.740 -11.203 1.00 22.86 146 SER A CA 1
ATOM 760 C C . SER A 1 121 ? 38.216 21.897 -11.539 1.00 24.46 146 SER A C 1
ATOM 761 O O . SER A 1 121 ? 38.699 22.011 -12.671 1.00 24.73 146 SER A O 1
ATOM 764 N N . VAL A 1 122 ? 38.473 22.775 -10.561 1.00 23.64 147 VAL A N 1
ATOM 765 C CA . VAL A 1 122 ? 39.389 23.891 -10.790 1.00 18.58 147 VAL A CA 1
ATOM 766 C C . VAL A 1 122 ? 40.788 23.374 -11.091 1.00 23.56 147 VAL A C 1
ATOM 767 O O . VAL A 1 122 ? 41.456 23.852 -12.019 1.00 22.65 147 VAL A O 1
ATOM 771 N N . GLN A 1 123 ? 41.248 22.380 -10.323 1.00 22.72 148 GLN A N 1
ATOM 772 C CA . GLN A 1 123 ? 42.595 21.846 -10.512 1.00 22.91 148 GLN A CA 1
ATOM 773 C C . GLN A 1 123 ? 42.793 21.311 -11.923 1.00 24.22 148 GLN A C 1
ATOM 774 O O . GLN A 1 123 ? 43.799 21.613 -12.580 1.00 21.77 148 GLN A O 1
ATOM 780 N N . TRP A 1 124 ? 41.847 20.501 -12.400 1.00 22.00 149 TRP A N 1
ATOM 781 C CA . TRP A 1 124 ? 42.034 19.815 -13.674 1.00 22.63 149 TRP A CA 1
ATOM 782 C C . TRP A 1 124 ? 41.822 20.755 -14.856 1.00 19.19 149 TRP A C 1
ATOM 783 O O . TRP A 1 124 ? 42.560 20.676 -15.842 1.00 27.93 149 TRP A O 1
ATOM 794 N N . LEU A 1 125 ? 40.850 21.673 -14.762 1.00 20.65 150 LEU A N 1
ATOM 795 C CA . LEU A 1 125 ? 40.691 22.692 -15.802 1.00 19.08 150 LEU A CA 1
ATOM 796 C C . LEU A 1 125 ? 41.907 23.612 -15.882 1.00 23.86 150 LEU A C 1
ATOM 797 O O . LEU A 1 125 ? 42.345 23.979 -16.981 1.00 20.14 150 LEU A O 1
ATOM 802 N N . THR A 1 126 ? 42.467 24.008 -14.732 1.00 22.65 151 THR A N 1
ATOM 803 C CA . THR A 1 126 ? 43.667 24.841 -14.774 1.00 19.93 151 THR A CA 1
ATOM 804 C C . THR A 1 126 ? 44.855 24.065 -15.339 1.00 24.18 151 THR A C 1
ATOM 805 O O . THR A 1 126 ? 45.677 24.626 -16.071 1.00 24.34 151 THR A O 1
ATOM 809 N N . THR A 1 127 ? 44.949 22.766 -15.034 1.00 26.34 152 THR A N 1
ATOM 810 C CA . THR A 1 127 ? 46.039 21.954 -15.574 1.00 32.02 152 THR A CA 1
ATOM 811 C C . THR A 1 127 ? 45.936 21.816 -17.093 1.00 35.57 152 THR A C 1
ATOM 812 O O . THR A 1 127 ? 46.949 21.906 -17.795 1.00 40.03 152 THR A O 1
ATOM 824 N N . ALA A 1 129 ? 44.284 23.932 -19.142 1.00 26.60 154 ALA A N 1
ATOM 825 C CA . ALA A 1 129 ? 44.522 25.262 -19.695 1.00 30.79 154 ALA A CA 1
ATOM 826 C C . ALA A 1 129 ? 46.011 25.557 -19.838 1.00 33.73 154 ALA A C 1
ATOM 827 O O . ALA A 1 129 ? 46.408 26.328 -20.716 1.00 30.37 154 ALA A O 1
ATOM 829 N N . LYS A 1 130 ? 46.847 24.944 -19.000 1.00 38.89 155 LYS A N 1
ATOM 830 C CA . LYS A 1 130 ? 48.287 25.162 -19.015 1.00 43.90 155 LYS A CA 1
ATOM 831 C C . LYS A 1 130 ? 49.033 24.089 -19.804 1.00 44.51 155 LYS A C 1
ATOM 832 O O . LYS A 1 130 ? 50.257 23.977 -19.682 1.00 47.54 155 LYS A O 1
ATOM 838 N N . GLY A 1 131 ? 48.323 23.300 -20.613 1.00 42.28 156 GLY A N 1
ATOM 839 C CA . GLY A 1 131 ? 48.937 22.293 -21.446 1.00 44.26 156 GLY A CA 1
ATOM 840 C C . GLY A 1 131 ? 49.111 20.934 -20.800 1.00 49.41 156 GLY A C 1
ATOM 841 O O . GLY A 1 131 ? 49.347 19.954 -21.513 1.00 51.26 156 GLY A O 1
ATOM 842 N N . GLY A 1 132 ? 48.998 20.844 -19.475 1.00 50.84 157 GLY A N 1
ATOM 843 C CA . GLY A 1 132 ? 49.132 19.563 -18.810 1.00 52.54 157 GLY A CA 1
ATOM 844 C C . GLY A 1 132 ? 48.036 18.592 -19.206 1.00 55.97 157 GLY A C 1
ATOM 845 O O . GLY A 1 132 ? 47.005 18.959 -19.775 1.00 58.93 157 GLY A O 1
ATOM 846 N N . GLU A 1 133 ? 48.275 17.320 -18.906 1.00 55.20 158 GLU A N 1
ATOM 847 C CA . GLU A 1 133 ? 47.333 16.260 -19.229 1.00 54.81 158 GLU A CA 1
ATOM 848 C C . GLU A 1 133 ? 46.609 15.805 -17.969 1.00 50.71 158 GLU A C 1
ATOM 849 O O . GLU A 1 133 ? 47.173 15.803 -16.869 1.00 48.19 158 GLU A O 1
ATOM 851 N N . VAL A 1 134 ? 45.345 15.437 -18.142 1.00 43.76 159 VAL A N 1
ATOM 852 C CA . VAL A 1 134 ? 44.534 14.856 -17.083 1.00 45.92 159 VAL A CA 1
ATOM 853 C C . VAL A 1 134 ? 44.230 13.424 -17.496 1.00 51.49 159 VAL A C 1
ATOM 854 O O . VAL A 1 134 ? 43.563 13.191 -18.512 1.00 55.86 159 VAL A O 1
ATOM 858 N N . GLU A 1 135 ? 44.750 12.471 -16.728 1.00 52.07 160 GLU A N 1
ATOM 859 C CA . GLU A 1 135 ? 44.554 11.055 -17.016 1.00 49.28 160 GLU A CA 1
ATOM 860 C C . GLU A 1 135 ? 43.086 10.702 -16.806 1.00 50.37 160 GLU A C 1
ATOM 861 O O . GLU A 1 135 ? 42.595 10.697 -15.672 1.00 50.86 160 GLU A O 1
ATOM 863 N N . VAL A 1 136 ? 42.385 10.428 -17.902 1.00 47.87 161 VAL A N 1
ATOM 864 C CA . VAL A 1 136 ? 40.960 10.125 -17.891 1.00 49.40 161 VAL A CA 1
ATOM 865 C C . VAL A 1 136 ? 40.761 8.797 -18.610 1.00 49.91 161 VAL A C 1
ATOM 866 O O . VAL A 1 136 ? 41.233 8.644 -19.736 1.00 55.81 161 VAL A O 1
ATOM 870 N N . PRO A 1 137 ? 40.040 7.843 -18.027 1.00 49.70 162 PRO A N 1
ATOM 871 C CA . PRO A 1 137 ? 39.882 6.532 -18.666 1.00 51.44 162 PRO A CA 1
ATOM 872 C C . PRO A 1 137 ? 38.970 6.607 -19.880 1.00 50.95 162 PRO A C 1
ATOM 873 O O . PRO A 1 137 ? 38.306 7.611 -20.144 1.00 50.95 162 PRO A O 1
ATOM 877 N N . GLU A 1 138 ? 38.960 5.503 -20.632 1.00 53.03 163 GLU A N 1
ATOM 878 C CA . GLU A 1 138 ? 38.158 5.429 -21.849 1.00 58.37 163 GLU A CA 1
ATOM 879 C C . GLU A 1 138 ? 36.677 5.660 -21.567 1.00 61.92 163 GLU A C 1
ATOM 880 O O . GLU A 1 138 ? 35.955 6.179 -22.428 1.00 61.80 163 GLU A O 1
ATOM 882 N N . SER A 1 139 ? 36.206 5.291 -20.371 1.00 58.16 164 SER A N 1
ATOM 883 C CA . SER A 1 139 ? 34.825 5.573 -19.994 1.00 58.45 164 SER A CA 1
ATOM 884 C C . SER A 1 139 ? 34.543 7.066 -19.933 1.00 60.44 164 SER A C 1
ATOM 885 O O . SER A 1 139 ? 33.375 7.469 -19.956 1.00 67.41 164 SER A O 1
ATOM 888 N N . GLY A 1 140 ? 35.583 7.891 -19.855 1.00 53.98 165 GLY A N 1
ATOM 889 C CA . GLY A 1 140 ? 35.393 9.315 -19.704 1.00 48.26 165 GLY A CA 1
ATOM 890 C C . GLY A 1 140 ? 34.889 9.741 -18.345 1.00 39.22 165 GLY A C 1
ATOM 891 O O . GLY A 1 140 ? 34.408 10.870 -18.208 1.00 32.04 165 GLY A O 1
ATOM 900 N N . ILE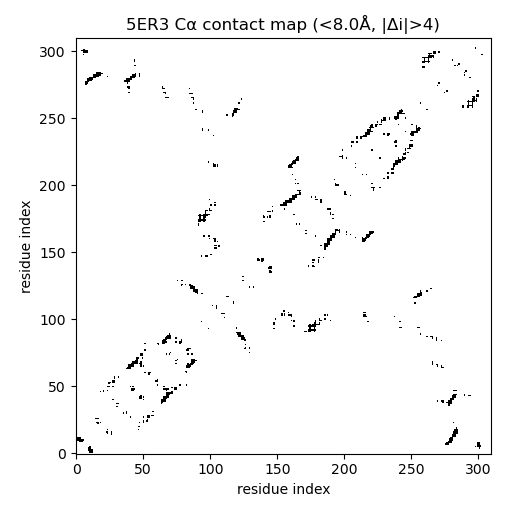 A 1 142 ? 35.742 10.144 -14.082 1.00 24.96 167 ILE A N 1
ATOM 901 C CA . ILE A 1 142 ? 36.653 10.164 -12.945 1.00 22.65 167 ILE A CA 1
ATOM 902 C C . ILE A 1 142 ? 35.812 10.099 -11.677 1.00 19.09 167 ILE A C 1
ATOM 903 O O . ILE A 1 142 ? 34.974 10.976 -11.431 1.00 18.36 167 ILE A O 1
ATOM 908 N N . ILE A 1 143 ? 36.044 9.081 -10.861 1.00 18.65 168 ILE A N 1
ATOM 909 C CA . ILE A 1 143 ? 35.252 8.865 -9.658 1.00 19.32 168 ILE A CA 1
ATOM 910 C C . ILE A 1 143 ? 35.888 9.625 -8.501 1.00 20.12 168 ILE A C 1
ATOM 911 O O . ILE A 1 143 ? 37.020 9.333 -8.106 1.00 19.54 168 ILE A O 1
ATOM 916 N N . ILE A 1 144 ? 35.166 10.610 -7.975 1.00 16.90 169 ILE A N 1
ATOM 917 C CA . ILE A 1 144 ? 35.528 11.294 -6.737 1.00 21.55 169 ILE A CA 1
ATOM 918 C C . ILE A 1 144 ? 35.170 10.355 -5.589 1.00 28.82 169 ILE A C 1
ATOM 919 O O . ILE A 1 144 ? 34.011 9.932 -5.474 1.00 25.00 169 ILE A O 1
ATOM 924 N N . PRO A 1 145 ? 36.110 10.022 -4.712 1.00 25.35 170 PRO A N 1
ATOM 925 C CA . PRO A 1 145 ? 35.827 9.009 -3.688 1.00 30.11 170 PRO A CA 1
ATOM 926 C C . PRO A 1 145 ? 34.802 9.497 -2.673 1.00 24.76 170 PRO A C 1
ATOM 927 O O . PRO A 1 145 ? 34.748 10.679 -2.324 1.00 26.08 170 PRO A O 1
ATOM 931 N N . HIS A 1 146 ? 33.958 8.568 -2.235 1.00 22.92 171 HIS A N 1
ATOM 932 C CA . HIS A 1 146 ? 33.147 8.741 -1.044 1.00 20.94 171 HIS A CA 1
ATOM 933 C C . HIS A 1 146 ? 34.051 8.930 0.178 1.00 23.10 171 HIS A C 1
ATOM 934 O O . HIS A 1 146 ? 35.265 8.725 0.129 1.00 21.30 171 HIS A O 1
ATOM 941 N N . ARG A 1 147 ? 33.437 9.272 1.306 1.00 27.11 172 ARG A N 1
ATOM 942 C CA . ARG A 1 147 ? 34.135 9.266 2.585 1.00 23.72 172 ARG A CA 1
ATOM 943 C C . ARG A 1 147 ? 33.349 8.406 3.571 1.00 18.61 172 ARG A C 1
ATOM 944 O O . ARG A 1 147 ? 32.125 8.535 3.666 1.00 18.77 172 ARG A O 1
ATOM 952 N N . SER A 1 148 ? 34.048 7.512 4.279 1.00 15.51 173 SER A N 1
ATOM 953 C CA . SER A 1 148 ? 33.464 6.683 5.332 1.00 22.19 173 SER A CA 1
ATOM 954 C C . SER A 1 148 ? 33.677 7.351 6.687 1.00 19.68 173 SER A C 1
ATOM 955 O O . SER A 1 148 ? 34.812 7.657 7.058 1.00 24.79 173 SER A O 1
ATOM 958 N N . ILE A 1 149 ? 32.592 7.578 7.417 1.00 26.75 174 ILE A N 1
ATOM 959 C CA . ILE A 1 149 ? 32.639 8.235 8.722 1.00 22.06 174 ILE A CA 1
ATOM 960 C C . ILE A 1 149 ? 32.228 7.215 9.769 1.00 21.20 174 ILE A C 1
ATOM 961 O O . ILE A 1 149 ? 31.136 6.647 9.677 1.00 20.08 174 ILE A O 1
ATOM 966 N N . THR A 1 150 ? 33.096 6.974 10.755 1.00 17.64 175 THR A N 1
ATOM 967 C CA . THR A 1 150 ? 32.788 6.115 11.898 1.00 19.24 175 THR A CA 1
ATOM 968 C C . THR A 1 150 ? 33.063 6.883 13.184 1.00 17.65 175 THR A C 1
ATOM 969 O O . THR A 1 150 ? 33.535 8.021 13.160 1.00 20.37 175 THR A O 1
ATOM 973 N N . GLY A 1 151 ? 32.786 6.241 14.323 1.00 22.88 176 GLY A N 1
ATOM 974 C CA . GLY A 1 151 ? 33.105 6.857 15.601 1.00 28.45 176 GLY A CA 1
ATOM 975 C C . GLY A 1 151 ? 34.578 7.181 15.744 1.00 30.00 176 GLY A C 1
ATOM 976 O O . GLY A 1 151 ? 34.949 8.110 16.466 1.00 28.82 176 GLY A O 1
ATOM 977 N N . ALA A 1 152 ? 35.434 6.443 15.034 1.00 33.36 177 ALA A N 1
ATOM 978 C CA . ALA A 1 152 ? 36.876 6.618 15.164 1.00 35.56 177 ALA A CA 1
ATOM 979 C C . ALA A 1 152 ? 37.382 7.872 14.462 1.00 35.35 177 ALA A C 1
ATOM 980 O O . ALA A 1 152 ? 38.393 8.447 14.880 1.00 40.56 177 ALA A O 1
ATOM 982 N N . ASN A 1 153 ? 36.713 8.317 13.402 1.00 29.51 178 ASN A N 1
ATOM 983 C CA . ASN A 1 153 ? 37.202 9.456 12.640 1.00 25.42 178 ASN A CA 1
ATOM 984 C C . ASN A 1 153 ? 36.186 10.590 12.540 1.00 21.70 178 ASN A C 1
ATOM 985 O O . ASN A 1 153 ? 36.392 11.515 11.754 1.00 23.55 178 ASN A O 1
ATOM 990 N N . VAL A 1 154 ? 35.088 10.538 13.298 1.00 25.27 179 VAL A N 1
ATOM 991 C CA . VAL A 1 154 ? 34.037 11.536 13.115 1.00 21.35 179 VAL A CA 1
ATOM 992 C C . VAL A 1 154 ? 34.500 12.913 13.585 1.00 22.58 179 VAL A C 1
ATOM 993 O O . VAL A 1 154 ? 34.045 13.937 13.061 1.00 26.74 179 VAL A O 1
ATOM 997 N N . ASN A 1 155 ? 35.416 12.980 14.551 1.00 24.04 180 ASN A N 1
ATOM 998 C CA . ASN A 1 155 ? 35.908 14.298 14.943 1.00 27.90 180 ASN A CA 1
ATOM 999 C C . ASN A 1 155 ? 36.885 14.864 13.922 1.00 29.10 180 ASN A C 1
ATOM 1000 O O . ASN A 1 155 ? 36.970 16.088 13.779 1.00 24.94 180 ASN A O 1
ATOM 1005 N N . GLU A 1 156 ? 37.623 14.003 13.204 1.00 29.06 181 GLU A N 1
ATOM 1006 C CA . GLU A 1 156 ? 38.463 14.485 12.111 1.00 31.42 181 GLU A CA 1
ATOM 1007 C C . GLU A 1 156 ? 37.612 15.049 10.983 1.00 28.83 181 GLU A C 1
ATOM 1008 O O . GLU A 1 156 ? 37.997 16.030 10.340 1.00 25.60 181 GLU A O 1
ATOM 1010 N N . PHE A 1 157 ? 36.457 14.430 10.727 1.00 29.80 182 PHE A N 1
ATOM 1011 C CA . PHE A 1 157 ? 35.531 14.923 9.709 1.00 24.73 182 PHE A CA 1
ATOM 1012 C C . PHE A 1 157 ? 35.005 16.310 10.062 1.00 22.65 182 PHE A C 1
ATOM 1013 O O . PHE A 1 157 ? 35.035 17.232 9.234 1.00 22.83 182 PHE A O 1
ATOM 1021 N N . ALA A 1 158 ? 34.489 16.465 11.284 1.00 20.99 183 ALA A N 1
ATOM 1022 C CA . ALA A 1 158 ? 33.928 17.742 11.713 1.00 20.68 183 ALA A CA 1
ATOM 1023 C C . ALA A 1 158 ? 34.984 18.839 11.722 1.00 23.07 183 ALA A C 1
ATOM 1024 O O . ALA A 1 158 ? 34.685 19.994 11.402 1.00 24.87 183 ALA A O 1
ATOM 1026 N N . ALA A 1 159 ? 36.224 18.504 12.093 1.00 24.48 184 ALA A N 1
ATOM 1027 C CA . ALA A 1 159 ? 37.300 19.492 12.017 1.00 32.69 184 ALA A CA 1
ATOM 1028 C C . ALA A 1 159 ? 37.569 19.899 10.572 1.00 30.01 184 ALA A C 1
ATOM 1029 O O . ALA A 1 159 ? 37.753 21.088 10.280 1.00 29.79 184 ALA A O 1
ATOM 1031 N N . ASP A 1 160 ? 37.586 18.925 9.651 1.00 28.30 185 ASP A N 1
ATOM 1032 C CA . ASP A 1 160 ? 37.738 19.233 8.227 1.00 23.71 185 ASP A CA 1
ATOM 1033 C C . ASP A 1 160 ? 36.638 20.165 7.743 1.00 22.24 185 ASP A C 1
ATOM 1034 O O . ASP A 1 160 ? 36.908 21.135 7.024 1.00 24.21 185 ASP A O 1
ATOM 1039 N N . ILE A 1 161 ? 35.385 19.875 8.110 1.00 23.08 186 ILE A N 1
ATOM 1040 C CA . ILE A 1 161 ? 34.267 20.717 7.681 1.00 24.00 186 ILE A CA 1
ATOM 1041 C C . ILE A 1 161 ? 34.420 22.124 8.236 1.00 22.37 186 ILE A C 1
ATOM 1042 O O . ILE A 1 161 ? 34.222 23.111 7.516 1.00 22.17 186 ILE A O 1
ATOM 1047 N N . ASP A 1 162 ? 34.777 22.239 9.522 1.00 24.80 187 ASP A N 1
ATOM 1048 C CA . ASP A 1 162 ? 35.014 23.554 10.119 1.00 27.45 187 ASP A CA 1
ATOM 1049 C C . ASP A 1 162 ? 36.096 24.314 9.360 1.00 27.30 187 ASP A C 1
ATOM 1050 O O . ASP A 1 162 ? 35.923 25.489 9.018 1.00 24.08 187 ASP A O 1
ATOM 1055 N N . ALA A 1 163 ? 37.227 23.654 9.093 1.00 28.38 188 ALA A N 1
ATOM 1056 C CA . ALA A 1 163 ? 38.297 24.299 8.343 1.00 27.57 188 ALA A CA 1
ATOM 1057 C C . ALA A 1 163 ? 37.804 24.769 6.982 1.00 22.53 188 ALA A C 1
ATOM 1058 O O . ALA A 1 163 ? 38.102 25.890 6.558 1.00 21.24 188 ALA A O 1
ATOM 1060 N N . ILE A 1 164 ? 37.027 23.935 6.296 1.00 25.74 189 ILE A N 1
ATOM 1061 C CA . ILE A 1 164 ? 36.515 24.301 4.979 1.00 26.89 189 ILE A CA 1
ATOM 1062 C C . ILE A 1 164 ? 35.647 25.552 5.066 1.00 26.88 189 ILE A C 1
ATOM 1063 O O . ILE A 1 164 ? 35.802 26.496 4.281 1.00 28.70 189 ILE A O 1
ATOM 1068 N N . LYS A 1 165 ? 34.729 25.581 6.032 1.00 30.27 190 LYS A N 1
ATOM 1069 C CA . LYS A 1 165 ? 33.781 26.686 6.134 1.00 32.58 190 LYS A CA 1
ATOM 1070 C C . LYS A 1 165 ? 34.461 27.998 6.503 1.00 36.51 190 LYS A C 1
ATOM 1071 O O . LYS A 1 165 ? 33.977 29.070 6.124 1.00 41.46 190 LYS A O 1
ATOM 1077 N N . SER A 1 166 ? 35.566 27.948 7.242 1.00 30.69 191 SER A N 1
ATOM 1078 C CA . SER A 1 166 ? 36.301 29.159 7.568 1.00 35.24 191 SER A CA 1
ATOM 1079 C C . SER A 1 166 ? 37.326 29.521 6.498 1.00 31.74 191 SER A C 1
ATOM 1080 O O . SER A 1 166 ? 38.224 30.330 6.757 1.00 32.95 191 SER A O 1
ATOM 1083 N N . GLY A 1 167 ? 37.218 28.926 5.310 1.00 26.69 192 GLY A N 1
ATOM 1084 C CA . GLY A 1 167 ? 38.057 29.282 4.183 1.00 32.52 192 GLY A CA 1
ATOM 1085 C C . GLY A 1 167 ? 39.439 28.676 4.185 1.00 33.95 192 GLY A C 1
ATOM 1086 O O . GLY A 1 167 ? 40.276 29.080 3.369 1.00 28.47 192 GLY A O 1
ATOM 1087 N N . LYS A 1 168 ? 39.703 27.707 5.059 1.00 33.71 193 LYS A N 1
ATOM 1088 C CA . LYS A 1 168 ? 41.018 27.096 5.191 1.00 27.34 193 LYS A CA 1
ATOM 1089 C C . LYS A 1 168 ? 40.961 25.592 4.947 1.00 27.08 193 LYS A C 1
ATOM 1090 O O . LYS A 1 168 ? 41.603 24.814 5.651 1.00 25.33 193 LYS A O 1
ATOM 1096 N N . GLY A 1 169 ? 40.209 25.165 3.928 1.00 28.94 194 GLY A N 1
ATOM 1097 C CA . GLY A 1 169 ? 40.094 23.762 3.599 1.00 25.34 194 GLY A CA 1
ATOM 1098 C C . GLY A 1 169 ? 41.404 23.144 3.144 1.00 24.04 194 GLY A C 1
ATOM 1099 O O . GLY A 1 169 ? 42.367 23.845 2.824 1.00 27.39 194 GLY A O 1
ATOM 1100 N N . PRO A 1 170 ? 41.458 21.813 3.099 1.00 26.56 195 PRO A N 1
ATOM 1101 C CA . PRO A 1 170 ? 42.717 21.132 2.763 1.00 30.35 195 PRO A CA 1
ATOM 1102 C C . PRO A 1 170 ? 43.109 21.289 1.301 1.00 29.35 195 PRO A C 1
ATOM 1103 O O . PRO A 1 170 ? 42.266 21.377 0.405 1.00 30.58 195 PRO A O 1
ATOM 1107 N N . ILE A 1 171 ? 44.420 21.301 1.068 1.00 30.17 196 ILE A N 1
ATOM 1108 C CA . ILE A 1 171 ? 44.987 21.413 -0.275 1.00 31.16 196 ILE A CA 1
ATOM 1109 C C . ILE A 1 171 ? 45.101 19.991 -0.819 1.00 32.38 196 ILE A C 1
ATOM 1110 O O . ILE A 1 171 ? 46.073 19.280 -0.552 1.00 33.09 196 ILE A O 1
ATOM 1115 N N . LEU A 1 172 ? 44.083 19.567 -1.571 1.00 32.54 197 LEU A N 1
ATOM 1116 C CA . LEU A 1 172 ? 43.997 18.182 -2.027 1.00 28.72 197 LEU A CA 1
ATOM 1117 C C . LEU A 1 172 ? 45.139 17.808 -2.956 1.00 30.65 197 LEU A C 1
ATOM 1118 O O . LEU A 1 172 ? 45.467 16.622 -3.073 1.00 33.32 197 LEU A O 1
ATOM 1123 N N . SER A 1 173 ? 45.740 18.786 -3.626 1.00 31.87 198 SER A N 1
ATOM 1124 C CA . SER A 1 173 ? 46.792 18.524 -4.597 1.00 36.48 198 SER A CA 1
ATOM 1125 C C . SER A 1 173 ? 48.172 18.391 -3.962 1.00 35.65 198 SER A C 1
ATOM 1126 O O . SER A 1 173 ? 49.149 18.180 -4.689 1.00 41.65 198 SER A O 1
ATOM 1129 N N . GLY A 1 174 ? 48.271 18.503 -2.638 1.00 33.39 199 GLY A N 1
ATOM 1130 C CA . GLY A 1 174 ? 49.545 18.308 -1.964 1.00 32.26 199 GLY A CA 1
ATOM 1131 C C . GLY A 1 174 ? 50.618 19.261 -2.456 1.00 40.05 199 GLY A C 1
ATOM 1132 O O . GLY A 1 174 ? 50.385 20.463 -2.633 1.00 38.34 199 GLY A O 1
ATOM 1133 N N . GLU A 1 175 ? 51.815 18.715 -2.697 1.00 43.22 200 GLU A N 1
ATOM 1134 C CA . GLU A 1 175 ? 52.961 19.515 -3.116 1.00 47.68 200 GLU A CA 1
ATOM 1135 C C . GLU A 1 175 ? 52.905 19.942 -4.577 1.00 46.15 200 GLU A C 1
ATOM 1136 O O . GLU A 1 175 ? 53.723 20.774 -4.983 1.00 48.86 200 GLU A O 1
ATOM 1142 N N . GLN A 1 176 ? 51.984 19.393 -5.372 1.00 44.97 201 GLN A N 1
ATOM 1143 C CA . GLN A 1 176 ? 51.981 19.646 -6.810 1.00 49.91 201 GLN A CA 1
ATOM 1144 C C . GLN A 1 176 ? 51.766 21.126 -7.107 1.00 50.16 201 GLN A C 1
ATOM 1145 O O . GLN A 1 176 ? 50.726 21.693 -6.757 1.00 48.61 201 GLN A O 1
ATOM 1151 N N . GLN A 1 177 ? 52.749 21.743 -7.762 1.00 51.56 202 GLN A N 1
ATOM 1152 C CA . GLN A 1 177 ? 52.681 23.152 -8.129 1.00 50.47 202 GLN A CA 1
ATOM 1153 C C . GLN A 1 177 ? 52.073 23.302 -9.520 1.00 50.70 202 GLN A C 1
ATOM 1154 O O . GLN A 1 177 ? 52.455 22.587 -10.452 1.00 49.36 202 GLN A O 1
ATOM 1156 N N . ILE A 1 178 ? 51.116 24.221 -9.648 1.00 48.31 203 ILE A N 1
ATOM 1157 C CA . ILE A 1 178 ? 50.500 24.569 -10.927 1.00 49.75 203 ILE A CA 1
ATOM 1158 C C . ILE A 1 178 ? 50.381 26.087 -10.982 1.00 49.68 203 ILE A C 1
ATOM 1159 O O . ILE A 1 178 ? 49.754 26.691 -10.103 1.00 48.77 203 ILE A O 1
ATOM 1164 N N . ASP A 1 179 ? 50.979 26.708 -12.001 1.00 49.50 204 ASP A N 1
ATOM 1165 C CA . ASP A 1 179 ? 50.951 28.168 -12.136 1.00 51.69 204 ASP A CA 1
ATOM 1166 C C . ASP A 1 179 ? 49.733 28.547 -12.969 1.00 47.23 204 ASP A C 1
ATOM 1167 O O . ASP A 1 179 ? 49.773 28.571 -14.198 1.00 53.12 204 ASP A O 1
ATOM 1172 N N . GLY A 1 180 ? 48.638 28.859 -12.289 1.00 42.41 205 GLY A N 1
ATOM 1173 C CA . GLY A 1 180 ? 47.395 29.205 -12.940 1.00 37.32 205 GLY A CA 1
ATOM 1174 C C . GLY A 1 180 ? 47.128 30.684 -13.114 1.00 31.65 205 GLY A C 1
ATOM 1175 O O . GLY A 1 180 ? 45.996 31.051 -13.449 1.00 31.84 205 GLY A O 1
ATOM 1176 N N . SER A 1 181 ? 48.114 31.548 -12.897 1.00 29.38 206 SER A N 1
ATOM 1177 C CA . SER A 1 181 ? 47.892 32.967 -13.137 1.00 39.54 206 SER A CA 1
ATOM 1178 C C . SER A 1 181 ? 47.563 33.199 -14.609 1.00 38.20 206 SER A C 1
ATOM 1179 O O . SER A 1 181 ? 48.117 32.546 -15.498 1.00 39.50 206 SER A O 1
ATOM 1182 N N . GLY A 1 182 ? 46.635 34.122 -14.862 1.00 37.35 207 GLY A N 1
ATOM 1183 C CA . GLY A 1 182 ? 46.118 34.337 -16.196 1.00 30.12 207 GLY A CA 1
ATOM 1184 C C . GLY A 1 182 ? 45.086 33.325 -16.658 1.00 31.02 207 GLY A C 1
ATOM 1185 O O . GLY A 1 182 ? 44.493 33.520 -17.725 1.00 40.38 207 GLY A O 1
ATOM 1186 N N . VAL A 1 183 ? 44.861 32.238 -15.904 1.00 26.43 208 VAL A N 1
ATOM 1187 C CA . VAL A 1 183 ? 43.829 31.254 -16.219 1.00 24.49 208 VAL A CA 1
ATOM 1188 C C . VAL A 1 183 ? 42.525 31.686 -15.562 1.00 26.93 208 VAL A C 1
ATOM 1189 O O . VAL A 1 183 ? 42.507 32.093 -14.395 1.00 25.39 208 VAL A O 1
ATOM 1193 N N . ARG A 1 184 ? 41.424 31.597 -16.308 1.00 28.44 209 ARG A N 1
ATOM 1194 C CA . ARG A 1 184 ? 40.097 31.894 -15.779 1.00 28.61 209 ARG A CA 1
ATOM 1195 C C . ARG A 1 184 ? 39.166 30.745 -16.127 1.00 27.55 209 ARG A C 1
ATOM 1196 O O . ARG A 1 184 ? 39.032 30.388 -17.302 1.00 26.25 209 ARG A O 1
ATOM 1204 N N . VAL A 1 185 ? 38.522 30.172 -15.112 1.00 23.00 210 VAL A N 1
ATOM 1205 C CA . VAL A 1 185 ? 37.633 29.034 -15.304 1.00 25.06 210 VAL A CA 1
ATOM 1206 C C . VAL A 1 185 ? 36.305 29.316 -14.615 1.00 20.58 210 VAL A C 1
ATOM 1207 O O . VAL A 1 185 ? 36.204 30.157 -13.718 1.00 22.66 210 VAL A O 1
ATOM 1211 N N . ALA A 1 186 ? 35.275 28.599 -15.052 1.00 24.05 211 ALA A N 1
ATOM 1212 C CA . ALA A 1 186 ? 33.935 28.763 -14.511 1.00 24.14 211 ALA A CA 1
ATOM 1213 C C . ALA A 1 186 ? 33.427 27.435 -13.967 1.00 29.27 211 ALA A C 1
ATOM 1214 O O . ALA A 1 186 ? 33.740 26.367 -14.499 1.00 25.30 211 ALA A O 1
ATOM 1216 N N . TYR A 1 187 ? 32.639 27.518 -12.892 1.00 22.60 212 TYR A N 1
ATOM 1217 C CA . TYR A 1 187 ? 32.092 26.353 -12.203 1.00 18.18 212 TYR A CA 1
ATOM 1218 C C . TYR A 1 187 ? 30.597 26.583 -12.015 1.00 21.40 212 TYR A C 1
ATOM 1219 O O . TYR A 1 187 ? 30.193 27.436 -11.220 1.00 21.57 212 TYR A O 1
ATOM 1228 N N . ILE A 1 188 ? 29.777 25.839 -12.755 1.00 20.56 213 ILE A N 1
ATOM 1229 C CA . ILE A 1 188 ? 28.334 26.056 -12.824 1.00 17.74 213 ILE A CA 1
ATOM 1230 C C . ILE A 1 188 ? 27.642 24.949 -12.039 1.00 19.45 213 ILE A C 1
ATOM 1231 O O . ILE A 1 188 ? 27.790 23.764 -12.366 1.00 23.31 213 ILE A O 1
ATOM 1236 N N . THR A 1 189 ? 26.881 25.330 -11.015 1.00 19.34 214 THR A N 1
ATOM 1237 C CA . THR A 1 189 ? 26.114 24.376 -10.224 1.00 17.11 214 THR A CA 1
ATOM 1238 C C . THR A 1 189 ? 24.735 24.170 -10.859 1.00 21.28 214 THR A C 1
ATOM 1239 O O . THR A 1 189 ? 24.410 24.755 -11.895 1.00 17.09 214 THR A O 1
ATOM 1243 N N . ASN A 1 190 ? 23.902 23.327 -10.239 1.00 25.55 215 ASN A N 1
ATOM 1244 C CA . ASN A 1 190 ? 22.552 23.103 -10.746 1.00 21.26 215 ASN A CA 1
ATOM 1245 C C . ASN A 1 190 ? 21.478 23.769 -9.896 1.00 22.90 215 ASN A C 1
ATOM 1246 O O . ASN A 1 190 ? 20.294 23.687 -10.247 1.00 26.70 215 ASN A O 1
ATOM 1251 N N . SER A 1 191 ? 21.864 24.456 -8.815 1.00 17.91 216 SER A N 1
ATOM 1252 C CA . SER A 1 191 ? 20.930 25.025 -7.847 1.00 24.21 216 SER A CA 1
ATOM 1253 C C . SER A 1 191 ? 21.682 25.800 -6.770 1.00 21.08 216 SER A C 1
ATOM 1254 O O . SER A 1 191 ? 22.915 25.897 -6.823 1.00 17.95 216 SER A O 1
ATOM 1257 N N . LEU A 1 192 ? 20.945 26.340 -5.791 1.00 20.39 217 LEU A N 1
ATOM 1258 C CA . LEU A 1 192 ? 21.499 26.967 -4.593 1.00 28.78 217 LEU A CA 1
ATOM 1259 C C . LEU A 1 192 ? 21.512 26.023 -3.385 1.00 36.59 217 LEU A C 1
ATOM 1260 O O . LEU A 1 192 ? 21.396 26.473 -2.241 1.00 45.70 217 LEU A O 1
ATOM 1265 N N . ASP A 1 193 ? 21.683 24.729 -3.617 1.00 36.87 218 ASP A N 1
ATOM 1266 C CA . ASP A 1 193 ? 21.659 23.740 -2.550 1.00 29.97 218 ASP A CA 1
ATOM 1267 C C . ASP A 1 193 ? 22.884 23.878 -1.636 1.00 32.05 218 ASP A C 1
ATOM 1268 O O . ASP A 1 193 ? 23.948 24.330 -2.070 1.00 32.52 218 ASP A O 1
ATOM 1273 N N . PRO A 1 194 ? 22.754 23.515 -0.353 1.00 30.19 219 PRO A N 1
ATOM 1274 C CA . PRO A 1 194 ? 23.928 23.552 0.543 1.00 26.44 219 PRO A CA 1
ATOM 1275 C C . PRO A 1 194 ? 25.081 22.681 0.086 1.00 26.28 219 PRO A C 1
ATOM 1276 O O . PRO A 1 194 ? 26.233 22.977 0.425 1.00 30.00 219 PRO A O 1
ATOM 1280 N N . PHE A 1 195 ? 24.798 21.597 -0.646 1.00 27.21 220 PHE A N 1
ATOM 1281 C CA . PHE A 1 195 ? 25.842 20.786 -1.269 1.00 20.58 220 PHE A CA 1
ATOM 1282 C C . PHE A 1 195 ? 26.854 21.661 -2.005 1.00 21.97 220 PHE A C 1
ATOM 1283 O O . PHE A 1 195 ? 28.065 21.414 -1.941 1.00 21.25 220 PHE A O 1
ATOM 1291 N N . TRP A 1 196 ? 26.376 22.702 -2.696 1.00 16.96 221 TRP A N 1
ATOM 1292 C CA . TRP A 1 196 ? 27.233 23.590 -3.476 1.00 19.32 221 TRP A CA 1
ATOM 1293 C C . TRP A 1 196 ? 28.000 24.602 -2.635 1.00 21.82 221 TRP A C 1
ATOM 1294 O O . TRP A 1 196 ? 28.948 25.206 -3.148 1.00 23.99 221 TRP A O 1
ATOM 1305 N N . THR A 1 197 ? 27.623 24.811 -1.369 1.00 21.54 222 THR A N 1
ATOM 1306 C CA . THR A 1 197 ? 28.398 25.707 -0.517 1.00 23.61 222 THR A CA 1
ATOM 1307 C C . THR A 1 197 ? 29.772 25.119 -0.208 1.00 26.70 222 THR A C 1
ATOM 1308 O O . THR A 1 197 ? 30.773 25.847 -0.176 1.00 19.65 222 THR A O 1
ATOM 1312 N N . LEU A 1 198 ? 29.844 23.804 0.011 1.00 23.12 223 LEU A N 1
ATOM 1313 C CA . LEU A 1 198 ? 31.145 23.161 0.190 1.00 24.68 223 LEU A CA 1
ATOM 1314 C C . LEU A 1 198 ? 31.931 23.111 -1.116 1.00 19.15 223 LEU A C 1
ATOM 1315 O O . LEU A 1 198 ? 33.158 23.263 -1.109 1.00 18.92 223 LEU A O 1
ATOM 1320 N N . ALA A 1 199 ? 31.252 22.878 -2.245 1.00 17.34 224 ALA A N 1
ATOM 1321 C CA . ALA A 1 199 ? 31.950 22.873 -3.528 1.00 17.17 224 ALA A CA 1
ATOM 1322 C C . ALA A 1 199 ? 32.502 24.257 -3.852 1.00 19.94 224 ALA A C 1
ATOM 1323 O O . ALA A 1 199 ? 33.615 24.381 -4.377 1.00 19.59 224 ALA A O 1
ATOM 1325 N N . ASP A 1 200 ? 31.734 25.302 -3.536 1.00 15.90 225 ASP A N 1
ATOM 1326 C CA . ASP A 1 200 ? 32.196 26.681 -3.711 1.00 22.28 225 ASP A CA 1
ATOM 1327 C C . ASP A 1 200 ? 33.490 26.928 -2.940 1.00 23.16 225 ASP A C 1
ATOM 1328 O O . ASP A 1 200 ? 34.443 27.508 -3.474 1.00 21.50 225 ASP A O 1
ATOM 1333 N N . ALA A 1 201 ? 33.543 26.478 -1.679 1.00 23.63 226 ALA A N 1
ATOM 1334 C CA . ALA A 1 201 ? 34.765 26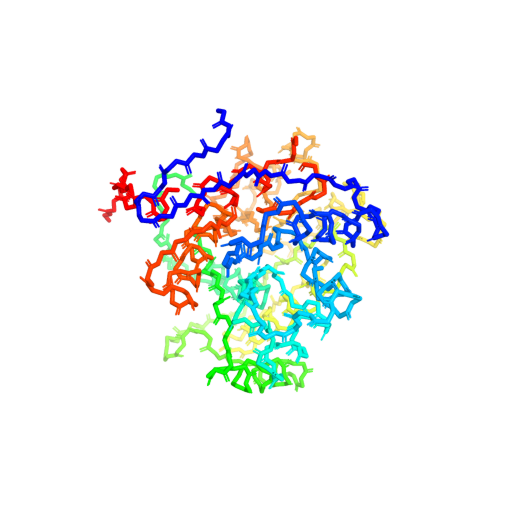.612 -0.890 1.00 25.52 226 ALA A CA 1
ATOM 1335 C C . ALA A 1 201 ? 35.921 25.858 -1.534 1.00 21.28 226 ALA A C 1
ATOM 1336 O O . ALA A 1 201 ? 37.073 26.308 -1.479 1.00 19.80 226 ALA A O 1
ATOM 1338 N N . GLY A 1 202 ? 35.632 24.699 -2.133 1.00 18.54 227 GLY A N 1
ATOM 1339 C CA . GLY A 1 202 ? 36.660 23.940 -2.832 1.00 18.87 227 GLY A CA 1
ATOM 1340 C C . GLY A 1 202 ? 37.221 24.676 -4.035 1.00 19.72 227 GLY A C 1
ATOM 1341 O O . GLY A 1 202 ? 38.439 24.710 -4.233 1.00 21.25 227 GLY A O 1
ATOM 1342 N N . CYS A 1 203 ? 36.341 25.281 -4.849 1.00 20.57 228 CYS A N 1
ATOM 1343 C CA . CYS A 1 203 ? 36.780 26.117 -5.971 1.00 17.21 228 CYS A CA 1
ATOM 1344 C C . CYS A 1 203 ? 37.706 27.230 -5.508 1.00 24.66 228 CYS A C 1
ATOM 1345 O O . CYS A 1 203 ? 38.758 27.473 -6.114 1.00 25.60 228 CYS A O 1
ATOM 1348 N N . LYS A 1 204 ? 37.299 27.956 -4.463 1.00 21.33 229 LYS A N 1
ATOM 1349 C CA . LYS A 1 204 ? 38.069 29.118 -4.040 1.00 25.19 229 LYS A CA 1
ATOM 1350 C C . LYS A 1 204 ? 39.390 28.706 -3.412 1.00 23.63 229 LYS A C 1
ATOM 1351 O O . LYS A 1 204 ? 40.386 29.430 -3.528 1.00 24.95 229 LYS A O 1
ATOM 1357 N N . ARG A 1 205 ? 39.422 27.556 -2.746 1.00 19.58 230 ARG A N 1
ATOM 1358 C CA . ARG A 1 205 ? 40.677 27.087 -2.176 1.00 23.59 230 ARG A CA 1
ATOM 1359 C C . ARG A 1 205 ? 41.660 26.689 -3.273 1.00 20.64 230 ARG A C 1
ATOM 1360 O O . ARG A 1 205 ? 42.842 27.049 -3.213 1.00 25.02 230 ARG A O 1
ATOM 1368 N N . ALA A 1 206 ? 41.188 25.972 -4.296 1.00 20.79 231 ALA A N 1
ATOM 1369 C CA . ALA A 1 206 ? 42.064 25.632 -5.414 1.00 25.46 231 ALA A CA 1
ATOM 1370 C C . ALA A 1 206 ? 42.525 26.882 -6.155 1.00 25.58 231 ALA A C 1
ATOM 1371 O O . ALA A 1 206 ? 43.703 26.996 -6.524 1.00 26.38 231 ALA A O 1
ATOM 1373 N N . ALA A 1 207 ? 41.615 27.837 -6.372 1.00 22.47 232 ALA A N 1
ATOM 137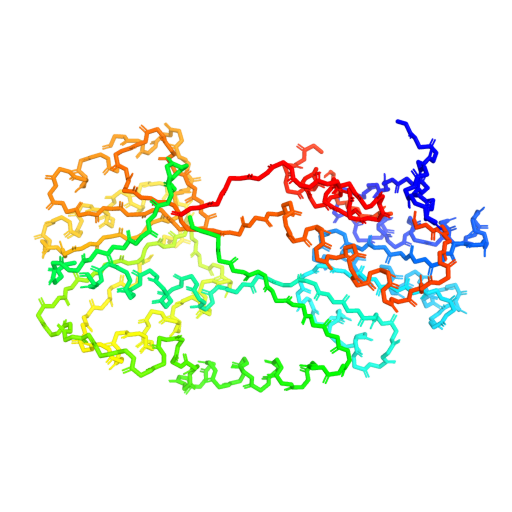4 C CA . ALA A 1 207 ? 41.977 29.058 -7.088 1.00 27.67 232 ALA A CA 1
ATOM 1375 C C . ALA A 1 207 ? 43.072 29.818 -6.355 1.00 27.68 232 ALA A C 1
ATOM 1376 O O . ALA A 1 207 ? 44.002 30.346 -6.977 1.00 26.98 232 ALA A O 1
ATOM 1378 N N . GLU A 1 208 ? 42.971 29.878 -5.027 1.00 24.21 233 GLU A N 1
ATOM 1379 C CA . GLU A 1 208 ? 44.008 30.480 -4.201 1.00 28.53 233 GLU A CA 1
ATOM 1380 C C . GLU A 1 208 ? 45.307 29.682 -4.272 1.00 28.10 233 GLU A C 1
ATOM 1381 O O . GLU A 1 208 ? 46.398 30.261 -4.272 1.00 30.95 233 GLU A O 1
ATOM 1387 N N . GLN A 1 209 ? 45.209 28.354 -4.347 1.00 28.87 234 GLN A N 1
ATOM 1388 C CA . GLN A 1 209 ? 46.400 27.508 -4.389 1.00 28.62 234 GLN A CA 1
ATOM 1389 C C . GLN A 1 209 ? 47.145 27.645 -5.714 1.00 27.33 234 GLN A C 1
ATOM 1390 O O . GLN A 1 209 ? 48.380 27.675 -5.738 1.00 31.80 234 GLN A O 1
ATOM 1396 N N . PHE A 1 210 ? 46.413 27.718 -6.826 1.00 25.76 235 PHE A N 1
ATOM 1397 C CA . PHE A 1 210 ? 46.999 27.767 -8.159 1.00 29.88 235 PHE A CA 1
ATOM 1398 C C . PHE A 1 210 ? 47.079 29.180 -8.738 1.00 36.37 235 PHE A C 1
ATOM 1399 O O . PHE A 1 210 ? 47.692 29.366 -9.795 1.00 30.69 235 PHE A O 1
ATOM 1407 N N . GLY A 1 211 ? 46.499 30.176 -8.074 1.00 30.90 236 GLY A N 1
ATOM 1408 C CA . GLY A 1 211 ? 46.605 31.539 -8.558 1.00 27.39 236 GLY A CA 1
ATOM 1409 C C . GLY A 1 211 ? 45.702 31.888 -9.719 1.00 31.63 236 GLY A C 1
ATOM 1410 O O . GLY A 1 211 ? 45.866 32.963 -10.304 1.00 37.83 236 GLY A O 1
ATOM 1411 N N . CYS A 1 212 ? 44.757 31.018 -10.070 1.00 36.35 237 CYS A N 1
ATOM 1412 C CA . CYS A 1 212 ? 43.806 31.267 -11.143 1.00 37.96 237 CYS A CA 1
ATOM 1413 C C . CYS A 1 212 ? 42.556 31.956 -10.605 1.00 31.90 237 CYS A C 1
ATOM 1414 O O . CYS A 1 212 ? 42.385 32.148 -9.403 1.00 34.16 237 CYS A O 1
ATOM 1417 N N . GLU A 1 213 ? 41.671 32.328 -11.520 1.00 30.89 238 GLU A N 1
ATOM 1418 C CA . GLU A 1 213 ? 40.410 32.972 -11.183 1.00 27.89 238 GLU A CA 1
ATOM 1419 C C . GLU A 1 213 ? 39.269 32.023 -11.521 1.00 23.16 238 GLU A C 1
ATOM 1420 O O . GLU A 1 213 ? 39.240 31.448 -12.614 1.00 23.31 238 GLU A O 1
ATOM 1426 N N . VAL A 1 214 ? 38.343 31.839 -10.585 1.00 22.31 239 VAL A N 1
ATOM 1427 C CA . VAL A 1 214 ? 37.213 30.938 -10.785 1.00 24.29 239 VAL A CA 1
ATOM 1428 C C . VAL A 1 214 ? 35.925 31.720 -10.569 1.00 28.22 239 VAL A C 1
ATOM 1429 O O . VAL A 1 214 ? 35.772 32.410 -9.557 1.00 31.61 239 VAL A O 1
ATOM 1433 N N . ASP A 1 215 ? 35.016 31.633 -11.543 1.00 26.42 240 ASP A N 1
ATOM 1434 C CA . ASP A 1 215 ? 33.677 32.201 -11.436 1.00 30.00 240 ASP A CA 1
ATOM 1435 C C . ASP A 1 215 ? 32.719 31.084 -11.032 1.00 26.73 240 ASP A C 1
ATOM 1436 O O . ASP A 1 215 ? 32.407 30.201 -11.839 1.00 23.52 240 ASP A O 1
ATOM 1441 N N . VAL A 1 216 ? 32.247 31.121 -9.794 1.00 22.14 241 VAL A N 1
ATOM 1442 C CA . VAL A 1 216 ? 31.276 30.140 -9.323 1.00 25.94 241 VAL A CA 1
ATOM 1443 C C . VAL A 1 216 ? 29.885 30.676 -9.633 1.00 26.36 241 VAL A C 1
ATOM 1444 O O . VAL A 1 216 ? 29.506 31.754 -9.170 1.00 27.40 241 VAL A O 1
ATOM 1448 N N . GLN A 1 217 ? 29.131 29.933 -10.439 1.00 22.43 242 GLN A N 1
ATOM 1449 C CA . GLN A 1 217 ? 27.879 30.412 -11.006 1.00 19.62 242 GLN A CA 1
ATOM 1450 C C . GLN A 1 217 ? 26.764 29.454 -10.617 1.00 20.72 242 GLN A C 1
ATOM 1451 O O . GLN A 1 217 ? 26.836 28.258 -10.917 1.00 22.31 242 GLN A O 1
ATOM 1465 N N . PRO A 1 219 ? 22.581 28.698 -10.716 1.00 27.18 244 PRO A N 1
ATOM 1466 C CA . PRO A 1 219 ? 21.245 29.024 -11.246 1.00 29.60 244 PRO A CA 1
ATOM 1467 C C . PRO A 1 219 ? 20.201 29.093 -10.145 1.00 31.20 244 PRO A C 1
ATOM 1468 O O . PRO A 1 219 ? 19.786 28.063 -9.602 1.00 30.93 244 PRO A O 1
ATOM 1472 N N . SER A 1 220 ? 19.760 30.315 -9.834 1.00 24.41 245 SER A N 1
ATOM 1473 C CA . SER A 1 220 ? 19.015 30.556 -8.605 1.00 30.89 245 SER A CA 1
ATOM 1474 C C . SER A 1 220 ? 17.691 29.807 -8.588 1.00 33.88 245 SER A C 1
ATOM 1475 O O . SER A 1 220 ? 17.268 29.312 -7.537 1.00 35.55 245 SER A O 1
ATOM 1478 N N . SER A 1 221 ? 17.016 29.718 -9.734 1.00 32.59 246 SER A N 1
ATOM 1479 C CA . SER A 1 221 ? 15.761 28.985 -9.821 1.00 33.81 246 SER A CA 1
ATOM 1480 C C . SER A 1 221 ? 15.930 27.602 -10.436 1.00 34.46 246 SER A C 1
ATOM 1481 O O . SER A 1 221 ? 14.934 26.908 -10.644 1.00 38.16 246 SER A O 1
ATOM 1484 N N . GLY A 1 222 ? 17.159 27.186 -10.723 1.00 32.01 247 GLY A N 1
ATOM 1485 C CA . GLY A 1 222 ? 17.396 25.840 -11.218 1.00 27.91 247 GLY A CA 1
ATOM 1486 C C . GLY A 1 222 ? 16.779 25.540 -12.569 1.00 32.72 247 GLY A C 1
ATOM 1487 O O . GLY A 1 222 ? 16.226 24.452 -12.766 1.00 34.40 247 GLY A O 1
ATOM 1488 N N . SER A 1 223 ? 16.861 26.476 -13.509 1.00 23.70 248 SER A N 1
ATOM 1489 C CA . SER A 1 223 ? 16.351 26.260 -14.856 1.00 28.50 248 SER A CA 1
ATOM 1490 C C . SER A 1 223 ? 17.515 26.160 -15.836 1.00 26.94 248 SER A C 1
ATOM 1491 O O . SER A 1 223 ? 18.592 26.717 -15.604 1.00 28.33 248 SER A O 1
ATOM 1494 N N . ILE A 1 224 ? 17.300 25.433 -16.934 1.00 28.14 249 ILE A N 1
ATOM 1495 C CA . ILE A 1 224 ? 18.374 25.323 -17.913 1.00 27.89 249 ILE A CA 1
ATOM 1496 C C . ILE A 1 224 ? 18.631 26.668 -18.581 1.00 28.32 249 ILE A C 1
ATOM 1497 O O . ILE A 1 224 ? 19.762 26.948 -19.001 1.00 24.78 249 ILE A O 1
ATOM 1502 N N . GLU A 1 225 ? 17.607 27.529 -18.675 1.00 21.15 250 GLU A N 1
ATOM 1503 C CA . GLU A 1 225 ? 17.807 28.844 -19.286 1.00 33.08 250 GLU A CA 1
ATOM 1504 C C . GLU A 1 225 ? 18.846 29.661 -18.518 1.00 27.39 250 GLU A C 1
ATOM 1505 O O . GLU A 1 225 ? 19.655 30.375 -19.124 1.00 22.92 250 GLU A O 1
ATOM 1507 N N . GLU A 1 226 ? 18.852 29.550 -17.183 1.00 25.80 251 GLU A N 1
ATOM 1508 C CA . GLU A 1 226 ? 19.877 30.212 -16.377 1.00 26.68 251 GLU A CA 1
ATOM 1509 C C . GLU A 1 226 ? 21.261 29.642 -16.655 1.00 24.36 251 GLU A C 1
ATOM 1510 O O . GLU A 1 226 ? 22.247 30.387 -16.735 1.00 21.25 251 GLU A O 1
ATOM 1516 N N . GLN A 1 227 ? 21.364 28.319 -16.781 1.00 19.47 252 GLN A N 1
ATOM 1517 C CA . GLN A 1 227 ? 22.648 27.726 -17.139 1.00 20.61 252 GLN A CA 1
ATOM 1518 C C . GLN A 1 227 ? 23.083 28.140 -18.539 1.00 21.80 252 GLN A C 1
ATOM 1519 O O . GLN A 1 227 ? 24.279 28.338 -18.779 1.00 25.09 252 GLN A O 1
ATOM 1525 N N . LYS A 1 228 ? 22.130 28.310 -19.461 1.00 22.99 253 LYS A N 1
ATOM 1526 C CA . LYS A 1 228 ? 22.475 28.730 -20.816 1.00 22.37 253 LYS A CA 1
ATOM 1527 C C . LYS A 1 228 ? 23.086 30.126 -20.828 1.00 20.01 253 LYS A C 1
ATOM 1528 O O . LYS A 1 228 ? 24.045 30.386 -21.564 1.00 20.44 253 LYS A O 1
ATOM 1534 N N . ARG A 1 229 ? 22.562 31.036 -20.007 1.00 20.46 254 ARG A N 1
ATOM 1535 C CA . ARG A 1 229 ? 23.148 32.371 -19.975 1.00 23.46 254 ARG A CA 1
ATOM 1536 C C . ARG A 1 229 ? 24.520 32.372 -19.309 1.00 20.42 254 ARG A C 1
ATOM 1537 O O . ARG A 1 229 ? 25.398 33.137 -19.725 1.00 24.69 254 ARG A O 1
ATOM 1545 N N . PHE A 1 230 ? 24.735 31.525 -18.296 1.00 18.22 255 PHE A N 1
ATOM 1546 C CA . PHE A 1 230 ? 26.085 31.359 -17.756 1.00 26.66 255 PHE A CA 1
ATOM 1547 C C . PHE A 1 230 ? 27.042 30.858 -18.833 1.00 27.46 255 PHE A C 1
ATOM 1548 O O . PHE A 1 230 ? 28.141 31.400 -18.999 1.00 24.64 255 PHE A O 1
ATOM 1556 N N . LEU A 1 231 ? 26.639 29.819 -19.577 1.00 22.83 256 LEU A N 1
ATOM 1557 C CA . LEU A 1 231 ? 27.495 29.290 -20.640 1.00 27.93 256 LEU A CA 1
ATOM 1558 C C . LEU A 1 231 ? 27.844 30.365 -21.665 1.00 23.73 256 LEU A C 1
ATOM 1559 O O . LEU A 1 231 ? 28.999 30.470 -22.092 1.00 18.76 256 LEU A O 1
ATOM 1564 N N . GLU A 1 232 ? 26.861 31.175 -22.068 1.00 18.66 257 GLU A N 1
ATOM 1565 C CA . GLU A 1 232 ? 27.115 32.206 -23.071 1.00 20.29 257 GLU A CA 1
ATOM 1566 C C . GLU A 1 232 ? 27.976 33.333 -22.509 1.00 28.77 257 GLU A C 1
ATOM 1567 O O . GLU A 1 232 ? 28.797 33.910 -23.232 1.00 21.77 257 GLU A O 1
ATOM 1573 N N . SER A 1 233 ? 27.796 33.674 -21.229 1.00 26.09 258 SER A N 1
ATOM 1574 C CA . SER A 1 233 ? 28.663 34.676 -20.615 1.00 26.04 258 SER A CA 1
ATOM 1575 C C . SER A 1 233 ? 30.104 34.188 -20.539 1.00 26.38 258 SER A C 1
ATOM 1576 O O . SER A 1 233 ? 31.044 34.966 -20.752 1.00 29.86 258 SER A O 1
ATOM 1579 N N . ASN A 1 234 ? 30.296 32.903 -20.230 1.00 25.34 259 ASN A N 1
ATOM 1580 C CA . ASN A 1 234 ? 31.645 32.357 -20.139 1.00 22.83 259 ASN A CA 1
ATOM 1581 C C . ASN A 1 234 ? 32.333 32.347 -21.498 1.00 24.62 259 ASN A C 1
ATOM 1582 O O . ASN A 1 234 ? 33.531 32.641 -21.592 1.00 24.18 259 ASN A O 1
ATOM 1587 N N . VAL A 1 235 ? 31.595 32.020 -22.562 1.00 24.36 260 VAL A N 1
ATOM 1588 C CA . VAL A 1 235 ? 32.165 32.085 -23.905 1.00 28.14 260 VAL A CA 1
ATOM 1589 C C . VAL A 1 235 ? 32.552 33.518 -24.253 1.00 29.25 260 VAL A C 1
ATOM 1590 O O . VAL A 1 235 ? 33.645 33.768 -24.776 1.00 31.03 260 VAL A O 1
ATOM 1594 N N . ALA A 1 236 ? 31.673 34.483 -23.953 1.00 31.43 261 ALA A N 1
ATOM 1595 C CA . ALA A 1 236 ? 31.963 35.886 -24.260 1.00 31.89 261 ALA A CA 1
ATOM 1596 C C . ALA A 1 236 ? 33.159 36.395 -23.462 1.00 31.15 261 ALA A C 1
ATOM 1597 O O . ALA A 1 236 ? 33.940 37.214 -23.958 1.00 36.89 261 ALA A O 1
ATOM 1599 N N . ALA A 1 237 ? 33.319 35.923 -22.227 1.00 32.63 262 ALA A N 1
ATOM 1600 C CA . ALA A 1 237 ? 34.490 36.262 -21.427 1.00 36.76 262 ALA A CA 1
ATOM 1601 C C . ALA A 1 237 ? 35.728 35.471 -21.828 1.00 33.10 262 ALA A C 1
ATOM 1602 O O . ALA A 1 237 ? 36.801 35.716 -21.267 1.00 31.87 262 ALA A O 1
ATOM 1604 N N . LYS A 1 238 ? 35.593 34.523 -22.759 1.00 29.01 263 LYS A N 1
ATOM 1605 C CA . LYS A 1 238 ? 36.707 33.703 -23.237 1.00 33.08 263 LYS A CA 1
ATOM 1606 C C . LYS A 1 238 ? 37.416 32.987 -22.083 1.00 31.09 263 LYS A C 1
ATOM 1607 O O . LYS A 1 238 ? 38.640 33.046 -21.945 1.00 33.46 263 LYS A O 1
ATOM 1613 N N . VAL A 1 239 ? 36.631 32.289 -21.250 1.00 26.29 264 VAL A N 1
ATOM 1614 C CA . VAL A 1 239 ? 37.225 31.531 -20.145 1.00 23.64 264 VAL A CA 1
ATOM 1615 C C . VAL A 1 239 ? 38.030 30.356 -20.694 1.00 22.97 264 VAL A C 1
ATOM 1616 O O . VAL A 1 239 ? 37.828 29.879 -21.820 1.00 22.71 264 VAL A O 1
ATOM 1620 N N . ASP A 1 240 ? 38.957 29.877 -19.874 1.00 26.13 265 ASP A N 1
ATOM 1621 C CA . ASP A 1 240 ? 39.834 28.783 -20.262 1.00 23.11 265 ASP A CA 1
ATOM 1622 C C . ASP A 1 240 ? 39.244 27.406 -19.974 1.00 21.25 265 ASP A C 1
ATOM 1623 O O . ASP A 1 240 ? 39.841 26.397 -20.367 1.00 25.65 265 ASP A O 1
ATOM 1628 N N . GLY A 1 241 ? 38.094 27.334 -19.320 1.00 23.57 266 GLY A N 1
ATOM 1629 C CA . GLY A 1 241 ? 37.454 26.047 -19.087 1.00 22.29 266 GLY A CA 1
ATOM 1630 C C . GLY A 1 241 ? 36.202 26.248 -18.264 1.00 21.15 266 GLY A C 1
ATOM 1631 O O . GLY A 1 241 ? 36.069 27.237 -17.532 1.00 17.83 266 GLY A O 1
ATOM 1632 N N . ILE A 1 242 ? 35.285 25.290 -18.405 1.00 18.86 267 ILE A N 1
ATOM 1633 C CA . ILE A 1 242 ? 33.982 25.327 -17.749 1.00 20.71 267 ILE A CA 1
ATOM 1634 C C . ILE A 1 242 ? 33.691 23.947 -17.174 1.00 20.22 267 ILE A C 1
ATOM 1635 O O . ILE A 1 242 ? 33.854 22.939 -17.867 1.00 18.96 267 ILE A O 1
ATOM 1640 N N . ALA A 1 243 ? 33.247 23.898 -15.917 1.00 18.13 268 ALA A N 1
ATOM 1641 C CA . ALA A 1 243 ? 32.674 22.693 -15.321 1.00 18.35 268 ALA A CA 1
ATOM 1642 C C . ALA A 1 243 ? 31.200 22.957 -15.036 1.00 24.76 268 ALA A C 1
ATOM 1643 O O . ALA A 1 243 ? 30.848 24.019 -14.509 1.00 21.18 268 ALA A O 1
ATOM 1645 N N . ILE A 1 244 ? 30.338 22.014 -15.406 1.00 24.44 269 ILE A N 1
ATOM 1646 C CA . ILE A 1 244 ? 28.897 22.211 -15.282 1.00 22.65 269 ILE A CA 1
ATOM 1647 C C . ILE A 1 244 ? 28.240 20.931 -14.783 1.00 23.96 269 ILE A C 1
ATOM 1648 O O . ILE A 1 244 ? 28.588 19.826 -15.213 1.00 22.22 269 ILE A O 1
ATOM 1653 N N . SER A 1 245 ? 27.303 21.092 -13.844 1.00 22.83 270 SER A N 1
ATOM 1654 C CA . SER A 1 245 ? 26.345 20.067 -13.453 1.00 27.66 270 SER A CA 1
ATOM 1655 C C . SER A 1 245 ? 25.037 20.326 -14.207 1.00 23.49 270 SER A C 1
ATOM 1656 O O . SER A 1 245 ? 24.220 21.144 -13.756 1.00 21.50 270 SER A O 1
ATOM 1659 N N . PRO A 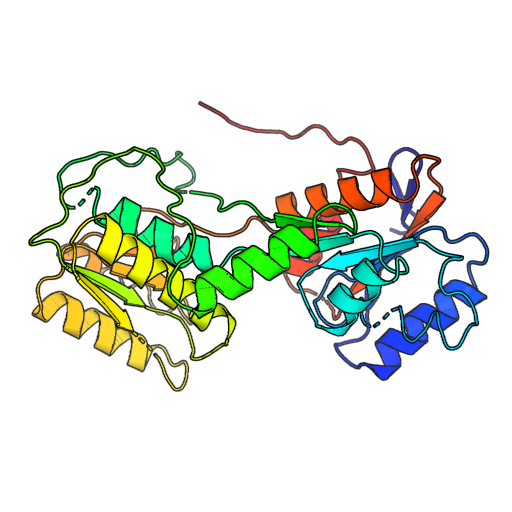1 246 ? 24.799 19.680 -15.352 1.00 24.37 271 PRO A N 1
ATOM 1660 C CA . PRO A 1 246 ? 23.612 20.012 -16.159 1.00 22.74 271 PRO A CA 1
ATOM 1661 C C . PRO A 1 246 ? 22.319 19.711 -15.421 1.00 21.39 271 PRO A C 1
ATOM 1662 O O . PRO A 1 246 ? 22.183 18.685 -14.753 1.00 25.64 271 PRO A O 1
ATOM 1666 N N . ILE A 1 247 ? 21.357 20.622 -15.557 1.00 21.39 272 ILE A N 1
ATOM 1667 C CA . ILE A 1 247 ? 20.060 20.434 -14.919 1.00 22.57 272 ILE A CA 1
ATOM 1668 C C . ILE A 1 247 ? 19.248 19.367 -15.647 1.00 28.34 272 ILE A C 1
ATOM 1669 O O . ILE A 1 247 ? 18.613 18.513 -15.016 1.00 28.70 272 ILE A O 1
ATOM 1674 N N . ASP A 1 248 ? 19.262 19.391 -16.979 1.00 25.13 273 ASP A N 1
ATOM 1675 C CA . ASP A 1 248 ? 18.487 18.459 -17.804 1.00 31.99 273 ASP A CA 1
ATOM 1676 C C . ASP A 1 248 ? 19.348 18.045 -18.988 1.00 33.67 273 ASP A C 1
ATOM 1677 O O . ASP A 1 248 ? 19.247 18.612 -20.084 1.00 29.16 273 ASP A O 1
ATOM 1682 N N . PRO A 1 249 ? 20.201 17.030 -18.803 1.00 29.98 274 PRO A N 1
ATOM 1683 C CA . PRO A 1 249 ? 21.256 16.756 -19.798 1.00 30.63 274 PRO A CA 1
ATOM 1684 C C . PRO A 1 249 ? 20.739 16.480 -21.200 1.00 31.78 274 PRO A C 1
ATOM 1685 O O . PRO A 1 249 ? 21.336 16.955 -22.176 1.00 32.00 274 PRO A O 1
ATOM 1689 N N . GLU A 1 250 ? 19.637 15.735 -21.327 1.00 33.62 275 GLU A N 1
ATOM 1690 C CA . GLU A 1 250 ? 19.089 15.426 -22.646 1.00 36.75 275 GLU A CA 1
ATOM 1691 C C . GLU A 1 250 ? 18.773 16.686 -23.445 1.00 35.23 275 GLU A C 1
ATOM 1692 O O . GLU A 1 250 ? 18.912 16.686 -24.674 1.00 30.87 275 GLU A O 1
ATOM 1698 N N . ASN A 1 251 ? 18.362 17.768 -22.776 1.00 30.69 276 ASN A N 1
ATOM 1699 C CA . ASN A 1 251 ? 17.964 18.997 -23.455 1.00 35.92 276 ASN A CA 1
ATOM 1700 C C . ASN A 1 251 ? 18.994 20.122 -23.323 1.00 34.58 276 ASN A C 1
ATOM 1701 O O . ASN A 1 251 ? 18.669 21.284 -23.588 1.00 32.32 276 ASN A O 1
ATOM 1706 N N . GLN A 1 252 ? 20.231 19.806 -22.937 1.00 27.59 277 GLN A N 1
ATOM 1707 C CA . GLN A 1 252 ? 21.300 20.799 -22.899 1.00 24.81 277 GLN A CA 1
ATOM 1708 C C . GLN A 1 252 ? 22.487 20.411 -23.767 1.00 25.87 277 GLN A C 1
ATOM 1709 O O . GLN A 1 252 ? 23.554 21.026 -23.652 1.00 27.64 277 GLN A O 1
ATOM 1715 N N . VAL A 1 253 ? 22.333 19.405 -24.628 1.00 29.87 278 VAL A N 1
ATOM 1716 C CA . VAL A 1 253 ? 23.445 18.965 -25.466 1.00 26.25 278 VAL A CA 1
ATOM 1717 C C . VAL A 1 253 ? 23.902 20.087 -26.395 1.00 26.31 278 VAL A C 1
ATOM 1718 O O . VAL A 1 253 ? 25.104 20.343 -26.535 1.00 23.36 278 VAL A O 1
ATOM 1722 N N . ALA A 1 254 ? 22.959 20.798 -27.017 1.00 20.06 279 ALA A N 1
ATOM 1723 C CA . ALA A 1 254 ? 23.330 21.845 -27.966 1.00 25.49 279 ALA A CA 1
ATOM 1724 C C . ALA A 1 254 ? 24.069 22.995 -27.286 1.00 24.81 279 ALA A C 1
ATOM 1725 O O . ALA A 1 254 ? 25.098 23.466 -27.787 1.00 22.37 279 ALA A O 1
ATOM 1735 N N . ILE A 1 256 ? 25.708 23.061 -24.508 1.00 17.78 281 ILE A N 1
ATOM 1736 C CA . ILE A 1 256 ? 27.017 22.625 -24.028 1.00 22.94 281 ILE A CA 1
ATOM 1737 C C . ILE A 1 256 ? 27.983 22.486 -25.194 1.00 18.69 281 ILE A C 1
ATOM 1738 O O . ILE A 1 256 ? 29.145 22.897 -25.107 1.00 21.68 281 ILE A O 1
ATOM 1743 N N . ASN A 1 257 ? 27.517 21.919 -26.310 1.00 22.74 282 ASN A N 1
ATOM 1744 C CA . ASN A 1 257 ? 28.375 21.765 -27.481 1.00 20.28 282 ASN A CA 1
ATOM 1745 C C . ASN A 1 257 ? 28.832 23.117 -28.017 1.00 22.49 282 ASN A C 1
ATOM 1746 O O . ASN A 1 257 ? 29.977 23.259 -28.465 1.00 25.87 282 ASN A O 1
ATOM 1751 N N . ASP A 1 258 ? 27.952 24.122 -27.985 1.00 23.53 283 ASP A N 1
ATOM 1752 C CA . ASP A 1 258 ? 28.342 25.454 -28.446 1.00 28.80 283 ASP A CA 1
ATOM 1753 C C . ASP A 1 258 ? 29.496 26.005 -27.616 1.00 26.42 283 ASP A C 1
ATOM 1754 O O . ASP A 1 258 ? 30.434 26.603 -28.161 1.00 24.44 283 ASP A O 1
ATOM 1759 N N . ALA A 1 259 ? 29.455 25.794 -26.296 1.00 23.66 284 ALA A N 1
ATOM 1760 C CA . ALA A 1 259 ? 30.583 26.173 -25.453 1.00 23.20 284 ALA A CA 1
ATOM 1761 C C . ALA A 1 259 ? 31.820 25.344 -25.775 1.00 24.31 284 ALA A C 1
ATOM 1762 O O . ALA A 1 259 ? 32.937 25.870 -25.778 1.00 28.33 284 ALA A O 1
ATOM 1764 N N . CYS A 1 260 ? 31.640 24.046 -26.048 1.00 23.53 285 CYS A N 1
ATOM 1765 C CA . CYS A 1 260 ? 32.778 23.173 -26.324 1.00 23.29 285 CYS A CA 1
ATOM 1766 C C . CYS A 1 260 ? 33.545 23.608 -27.562 1.00 23.92 285 CYS A C 1
ATOM 1767 O O . CYS A 1 260 ? 34.735 23.301 -27.686 1.00 28.78 285 CYS A O 1
ATOM 1770 N N . LYS A 1 261 ? 32.881 24.295 -28.498 1.00 29.77 286 LYS A N 1
ATOM 1771 C CA . LYS A 1 261 ? 33.569 24.754 -29.702 1.00 34.05 286 LYS A CA 1
ATOM 1772 C C . LYS A 1 261 ? 34.722 25.691 -29.374 1.00 32.86 286 LYS A C 1
ATOM 1773 O O . LYS A 1 261 ? 35.686 25.774 -30.139 1.00 33.74 286 LYS A O 1
ATOM 1779 N N . VAL A 1 262 ? 34.648 26.402 -28.250 1.00 34.34 287 VAL A N 1
ATOM 1780 C CA . VAL A 1 262 ? 35.621 27.441 -27.947 1.00 31.35 287 VAL A CA 1
ATOM 1781 C C . VAL A 1 262 ? 36.486 27.130 -26.730 1.00 28.08 287 VAL A C 1
ATOM 1782 O O . VAL A 1 262 ? 37.584 27.696 -26.616 1.00 31.39 287 VAL A O 1
ATOM 1786 N N . THR A 1 263 ? 36.054 26.246 -25.836 1.00 27.61 288 THR A N 1
ATOM 1787 C CA . THR A 1 263 ? 36.755 26.077 -24.572 1.00 32.62 288 THR A CA 1
ATOM 1788 C C . THR A 1 263 ? 36.435 24.694 -24.014 1.00 33.44 288 THR A C 1
ATOM 1789 O O . THR A 1 263 ? 35.363 24.149 -24.303 1.00 26.25 288 THR A O 1
ATOM 1793 N N . PRO A 1 264 ? 37.350 24.087 -23.253 1.00 32.97 289 PRO A N 1
ATOM 1794 C CA . PRO A 1 264 ? 37.061 22.772 -22.665 1.00 34.76 289 PRO A CA 1
ATOM 1795 C C . PRO A 1 264 ? 35.906 22.852 -21.678 1.00 26.43 289 PRO A C 1
ATOM 1796 O O . PRO A 1 264 ? 35.851 23.745 -20.833 1.00 27.00 289 PRO A O 1
ATOM 1800 N N . VAL A 1 265 ? 34.982 21.902 -21.791 1.00 23.10 290 VAL A N 1
ATOM 1801 C CA . VAL A 1 265 ? 33.861 21.768 -20.869 1.00 19.60 290 VAL A CA 1
ATOM 1802 C C . VAL A 1 265 ? 33.938 20.385 -20.241 1.00 21.99 290 VAL A C 1
ATOM 1803 O O . VAL A 1 265 ? 34.147 19.392 -20.945 1.00 21.68 290 VAL A O 1
ATOM 1807 N N . ILE A 1 266 ? 33.795 20.322 -18.918 1.00 18.55 291 ILE A N 1
ATOM 1808 C CA . ILE A 1 266 ? 33.711 19.046 -18.218 1.00 22.90 291 ILE A CA 1
ATOM 1809 C C . ILE A 1 266 ? 32.414 19.023 -17.427 1.00 23.25 291 ILE A C 1
ATOM 1810 O O . ILE A 1 266 ? 31.864 20.065 -17.060 1.00 15.12 291 ILE A O 1
ATOM 1815 N N . CYS A 1 267 ? 31.914 17.822 -17.174 1.00 21.61 292 CYS A N 1
ATOM 1816 C CA . CYS A 1 267 ? 30.735 17.667 -16.338 1.00 23.21 292 CYS A CA 1
ATOM 1817 C C . CYS A 1 267 ? 31.143 17.213 -14.949 1.00 20.61 292 CYS A C 1
ATOM 1818 O O . CYS A 1 267 ? 32.105 16.453 -14.784 1.00 21.19 292 CYS A O 1
ATOM 1821 N N . GLN A 1 268 ? 30.420 17.709 -13.950 1.00 21.89 293 GLN A N 1
ATOM 1822 C CA . GLN A 1 268 ? 30.689 17.390 -12.558 1.00 25.10 293 GLN A CA 1
ATOM 1823 C C . GLN A 1 268 ? 29.356 17.199 -11.853 1.00 25.97 293 GLN A C 1
ATOM 1824 O O . GLN A 1 268 ? 28.412 17.957 -12.092 1.00 20.83 293 GLN A O 1
ATOM 1830 N N . ASP A 1 269 ? 29.275 16.152 -11.026 1.00 24.85 294 ASP A N 1
ATOM 1831 C CA . ASP A 1 269 ? 28.093 15.811 -10.231 1.00 28.95 294 ASP A CA 1
ATOM 1832 C C . ASP A 1 269 ? 26.973 15.193 -11.065 1.00 31.21 294 ASP A C 1
ATOM 1833 O O . ASP A 1 269 ? 26.359 14.208 -10.648 1.00 37.18 294 ASP A O 1
ATOM 1838 N N . SER A 1 270 ? 26.668 15.778 -12.219 1.00 36.12 295 SER A N 1
ATOM 1839 C CA . SER A 1 270 ? 25.741 15.200 -13.182 1.00 28.98 295 SER A CA 1
ATOM 1840 C C . SER A 1 270 ? 26.402 15.243 -14.549 1.00 22.59 295 SER A C 1
ATOM 1841 O O . SER A 1 270 ? 27.220 16.125 -14.823 1.00 25.19 295 SER A O 1
ATOM 1844 N N . ASP A 1 271 ? 26.047 14.290 -15.410 1.00 19.70 296 ASP A N 1
ATOM 1845 C CA . ASP A 1 271 ? 26.747 14.116 -16.675 1.00 19.78 296 ASP A CA 1
ATOM 1846 C C . ASP A 1 271 ? 25.822 14.353 -17.859 1.00 29.42 296 ASP A C 1
ATOM 1847 O O . ASP A 1 271 ? 24.615 14.099 -17.795 1.00 27.53 296 ASP A O 1
ATOM 1852 N N . ALA A 1 272 ? 26.418 14.844 -18.950 1.00 29.99 297 ALA A N 1
ATOM 1853 C CA . ALA A 1 272 ? 25.772 14.975 -20.252 1.00 24.60 297 ALA A CA 1
ATOM 1854 C C . ALA A 1 272 ? 26.601 14.161 -21.237 1.00 25.69 297 ALA A C 1
ATOM 1855 O O . ALA A 1 272 ? 27.362 14.723 -22.042 1.00 20.30 297 ALA A O 1
ATOM 1857 N N . PRO A 1 273 ? 26.488 12.829 -21.199 1.00 28.07 298 PRO A N 1
ATOM 1858 C CA . PRO A 1 273 ? 27.397 11.993 -21.998 1.00 23.64 298 PRO A CA 1
ATOM 1859 C C . PRO A 1 273 ? 27.154 12.082 -23.494 1.00 21.79 298 PRO A C 1
ATOM 1860 O O . PRO A 1 273 ? 28.004 11.628 -24.268 1.00 25.83 298 PRO A O 1
ATOM 1864 N N . ALA A 1 274 ? 26.031 12.649 -23.925 1.00 21.03 299 ALA A N 1
ATOM 1865 C CA . ALA A 1 274 ? 25.766 12.849 -25.340 1.00 25.13 299 ALA A CA 1
ATOM 1866 C C . ALA A 1 274 ? 26.423 14.104 -25.889 1.00 20.12 299 ALA A C 1
ATOM 1867 O O . ALA A 1 274 ? 26.410 14.308 -27.106 1.00 23.97 299 ALA A O 1
ATOM 1869 N N . SER A 1 275 ? 26.998 14.939 -25.034 1.00 23.33 300 SER A N 1
ATOM 1870 C CA . SER A 1 275 ? 27.576 16.200 -25.468 1.00 22.67 300 SER A CA 1
ATOM 1871 C C . SER A 1 275 ? 29.068 16.036 -25.738 1.00 22.36 300 SER A C 1
ATOM 1872 O O . SER A 1 275 ? 29.660 14.976 -25.515 1.00 23.67 300 SER A O 1
ATOM 1875 N N . ARG A 1 276 ? 29.689 17.112 -26.210 1.00 22.24 301 ARG A N 1
ATOM 1876 C CA . ARG A 1 276 ? 31.125 17.151 -26.442 1.00 21.59 301 ARG A CA 1
ATOM 1877 C C . ARG A 1 276 ? 31.944 17.388 -25.166 1.00 21.09 301 ARG A C 1
ATOM 1878 O O . ARG A 1 276 ? 33.129 17.717 -25.278 1.00 28.58 301 ARG A O 1
ATOM 1886 N N . ARG A 1 277 ? 31.366 17.240 -23.972 1.00 18.21 302 ARG A N 1
ATOM 1887 C CA . ARG A 1 277 ? 32.143 17.455 -22.755 1.00 20.76 302 ARG A CA 1
ATOM 1888 C C . ARG A 1 277 ? 33.318 16.478 -22.678 1.00 26.79 302 ARG A C 1
ATOM 1889 O O . ARG A 1 277 ? 33.217 15.316 -23.083 1.00 24.35 302 ARG A O 1
ATOM 1897 N N . LYS A 1 278 ? 34.446 16.968 -22.156 1.00 26.91 303 LYS A N 1
ATOM 1898 C CA . LYS A 1 278 ? 35.695 16.209 -22.194 1.00 20.57 303 LYS A CA 1
ATOM 1899 C C . LYS A 1 278 ? 35.629 14.968 -21.300 1.00 18.92 303 LYS A C 1
ATOM 1900 O O . LYS A 1 278 ? 35.985 13.861 -21.723 1.00 18.77 303 LYS A O 1
ATOM 1906 N N . PHE A 1 279 ? 35.189 15.131 -20.060 1.00 20.77 304 PHE A N 1
ATOM 1907 C CA . PHE A 1 279 ? 35.009 13.994 -19.171 1.00 23.05 304 PHE A CA 1
ATOM 1908 C C . PHE A 1 279 ? 34.041 14.389 -18.072 1.00 17.21 304 PHE A C 1
ATOM 1909 O O . PHE A 1 279 ? 33.666 15.555 -17.924 1.00 19.84 304 PHE A O 1
ATOM 1917 N N . TYR A 1 280 ? 33.670 13.395 -17.284 1.00 17.32 305 TYR A N 1
ATOM 1918 C CA . TYR A 1 280 ? 32.741 13.548 -16.181 1.00 18.41 305 TYR A CA 1
ATOM 1919 C C . TYR A 1 280 ? 33.424 13.160 -14.873 1.00 21.87 305 TYR A C 1
ATOM 1920 O O . TYR A 1 280 ? 34.121 12.140 -14.804 1.00 20.75 305 TYR A O 1
ATOM 1929 N N . LEU A 1 281 ? 33.248 13.974 -13.837 1.00 17.05 306 LEU A N 1
ATOM 1930 C CA . LEU A 1 281 ? 33.692 13.609 -12.499 1.00 23.22 306 LEU A CA 1
ATOM 1931 C C . LEU A 1 281 ? 32.476 13.555 -11.592 1.00 23.87 306 LEU A C 1
ATOM 1932 O O . LEU A 1 281 ? 31.644 14.467 -11.604 1.00 19.03 306 LEU A O 1
ATOM 1937 N N . GLY A 1 282 ? 32.363 12.479 -10.828 1.00 24.20 307 GLY A N 1
ATOM 1938 C CA . GLY A 1 282 ? 31.219 12.347 -9.953 1.00 26.81 307 GLY A CA 1
ATOM 1939 C C . GLY A 1 282 ? 31.402 11.201 -8.985 1.00 28.32 307 GLY A C 1
ATOM 1940 O O . GLY A 1 282 ? 32.468 10.587 -8.906 1.00 23.78 307 GLY A O 1
ATOM 1941 N N . THR A 1 283 ? 30.348 10.935 -8.229 1.00 23.80 308 THR A N 1
ATOM 1942 C CA . THR A 1 283 ? 30.378 9.828 -7.294 1.00 28.06 308 THR A CA 1
ATOM 1943 C C . THR A 1 283 ? 29.859 8.579 -7.979 1.00 27.35 308 THR A C 1
ATOM 1944 O O . THR A 1 283 ? 28.995 8.646 -8.859 1.00 30.00 308 THR A O 1
ATOM 1948 N N . SER A 1 284 ? 30.417 7.440 -7.589 1.00 29.40 309 SER A N 1
ATOM 1949 C CA . SER A 1 284 ? 29.873 6.141 -7.956 1.00 26.18 309 SER A CA 1
ATOM 1950 C C . SER A 1 284 ? 28.991 5.674 -6.807 1.00 26.31 309 SER A C 1
ATOM 1951 O O . SER A 1 284 ? 29.491 5.314 -5.737 1.00 24.98 309 SER A O 1
ATOM 1954 N N . ASN A 1 285 ? 27.677 5.695 -7.026 1.00 22.60 310 ASN A N 1
ATOM 1955 C CA . ASN A 1 285 ? 26.765 5.188 -6.016 1.00 20.63 310 ASN A CA 1
ATOM 1956 C C . ASN A 1 285 ? 26.949 3.693 -5.802 1.00 26.31 310 ASN A C 1
ATOM 1957 O O . ASN A 1 285 ? 26.713 3.194 -4.693 1.00 22.98 310 ASN A O 1
ATOM 1962 N N . TYR A 1 286 ? 27.386 2.966 -6.840 1.00 22.46 311 TYR A N 1
ATOM 1963 C CA . TYR A 1 286 ? 27.680 1.545 -6.672 1.00 18.73 311 TYR A CA 1
ATOM 1964 C C . TYR A 1 286 ? 28.852 1.338 -5.720 1.00 20.46 311 TYR A C 1
ATOM 1965 O O . TYR A 1 286 ? 28.795 0.492 -4.821 1.00 22.34 311 TYR A O 1
ATOM 1974 N N . LEU A 1 287 ? 29.931 2.101 -5.908 1.00 20.95 312 LEU A N 1
ATOM 1975 C CA . LEU A 1 287 ? 31.087 1.979 -5.028 1.00 22.55 312 LEU A CA 1
ATOM 1976 C C . LEU A 1 287 ? 30.808 2.556 -3.646 1.00 20.40 312 LEU A C 1
ATOM 1977 O O . LEU A 1 287 ? 31.403 2.104 -2.661 1.00 17.21 312 LEU A O 1
ATOM 1982 N N . ALA A 1 288 ? 29.928 3.559 -3.553 1.00 18.39 313 ALA A N 1
ATOM 1983 C CA . ALA A 1 288 ? 29.440 3.995 -2.243 1.00 17.14 313 ALA A CA 1
ATOM 1984 C C . ALA A 1 288 ? 28.666 2.880 -1.546 1.00 18.19 313 ALA A C 1
ATOM 1985 O O . ALA A 1 288 ? 28.730 2.741 -0.319 1.00 21.32 313 ALA A O 1
ATOM 1987 N N . GLY A 1 289 ? 27.914 2.085 -2.311 1.00 26.65 314 GLY A N 1
ATOM 1988 C CA . GLY A 1 289 ? 27.243 0.934 -1.729 1.00 15.70 314 GLY A CA 1
ATOM 1989 C C . GLY A 1 289 ? 28.208 -0.135 -1.252 1.00 22.63 314 GLY A C 1
ATOM 1990 O O . GLY A 1 289 ? 28.000 -0.736 -0.190 1.00 19.75 314 GLY A O 1
ATOM 1991 N N . ARG A 1 290 ? 29.273 -0.405 -2.026 1.00 17.47 315 ARG A N 1
ATOM 1992 C CA . ARG A 1 290 ? 30.274 -1.357 -1.538 1.00 21.36 315 ARG A CA 1
ATOM 1993 C C . ARG A 1 290 ? 30.901 -0.858 -0.237 1.00 19.80 315 ARG A C 1
ATOM 1994 O O . ARG A 1 290 ? 31.152 -1.650 0.677 1.00 24.10 315 ARG A O 1
ATOM 2002 N N . ALA A 1 291 ? 31.181 0.452 -0.143 1.00 17.57 316 ALA A N 1
ATOM 2003 C CA . ALA A 1 291 ? 31.752 1.000 1.089 1.00 22.69 316 ALA A CA 1
ATOM 2004 C C . ALA A 1 291 ? 30.799 0.836 2.272 1.00 17.21 316 ALA A C 1
ATOM 2005 O O . ALA A 1 291 ? 31.235 0.570 3.398 1.00 20.97 316 ALA A O 1
ATOM 2007 N N . ALA A 1 292 ? 29.496 1.001 2.046 1.00 17.92 317 ALA A N 1
ATOM 2008 C CA . ALA A 1 292 ? 28.545 0.751 3.126 1.00 18.62 317 ALA A CA 1
ATOM 2009 C C . ALA A 1 292 ? 28.498 -0.730 3.485 1.00 17.62 317 ALA A C 1
ATOM 2010 O O . ALA A 1 292 ? 28.299 -1.078 4.655 1.00 20.61 317 ALA A O 1
ATOM 2012 N N . GLY A 1 293 ? 28.661 -1.608 2.493 1.00 20.33 318 GLY A N 1
ATOM 2013 C CA . GLY A 1 293 ? 28.795 -3.024 2.783 1.00 20.84 318 GLY A CA 1
ATOM 2014 C C . GLY A 1 293 ? 29.964 -3.318 3.702 1.00 19.69 318 GLY A C 1
ATOM 2015 O O . GLY A 1 293 ? 29.882 -4.195 4.564 1.00 23.96 318 GLY A O 1
ATOM 2016 N N . LYS A 1 294 ? 31.061 -2.574 3.545 1.00 19.22 319 LYS A N 1
ATOM 2017 C CA . LYS A 1 294 ? 32.212 -2.759 4.425 1.00 25.07 319 LYS A CA 1
ATOM 2018 C C . LYS A 1 294 ? 31.915 -2.278 5.841 1.00 22.03 319 LYS A C 1
ATOM 2019 O O . LYS A 1 294 ? 32.366 -2.895 6.809 1.00 20.62 319 LYS A O 1
ATOM 2025 N N . LEU A 1 295 ? 31.167 -1.177 5.985 1.00 17.53 320 LEU A N 1
ATOM 2026 C CA . LEU A 1 295 ? 30.773 -0.729 7.320 1.00 20.27 320 LEU A CA 1
ATOM 2027 C C . LEU A 1 295 ? 29.881 -1.758 8.005 1.00 17.52 320 LEU A C 1
ATOM 2028 O O . LEU A 1 295 ? 30.018 -2.006 9.210 1.00 21.53 320 LEU A O 1
ATOM 2033 N N . ILE A 1 296 ? 28.948 -2.355 7.258 1.00 14.56 321 ILE A N 1
ATOM 2034 C CA . ILE A 1 296 ? 28.110 -3.416 7.816 1.00 15.25 321 ILE A CA 1
ATOM 2035 C C . ILE A 1 296 ? 28.978 -4.569 8.305 1.00 22.40 321 ILE A C 1
ATOM 2036 O O . ILE A 1 296 ? 28.799 -5.075 9.420 1.00 24.12 321 ILE A O 1
ATOM 2041 N N . GLN A 1 297 ? 29.953 -4.982 7.484 1.00 23.03 322 GLN A N 1
ATOM 2042 C CA . GLN A 1 297 ? 30.818 -6.097 7.857 1.00 24.65 322 GLN A CA 1
ATOM 2043 C C . GLN A 1 297 ? 31.624 -5.774 9.105 1.00 20.31 322 GLN A C 1
ATOM 2044 O O . GLN A 1 297 ? 31.864 -6.654 9.937 1.00 22.12 322 GLN A O 1
ATOM 2050 N N . GLU A 1 298 ? 32.052 -4.513 9.256 1.00 19.30 323 GLU A N 1
ATOM 2051 C CA . GLU A 1 298 ? 32.763 -4.115 10.466 1.00 23.53 323 GLU A CA 1
ATOM 2052 C C . GLU A 1 298 ? 31.828 -3.969 11.661 1.00 22.44 323 GLU A C 1
ATOM 2053 O O . GLU A 1 298 ? 32.243 -4.204 12.800 1.00 24.81 323 GLU A O 1
ATOM 2059 N N . ALA A 1 299 ? 30.573 -3.584 11.430 1.00 25.56 324 ALA A N 1
ATOM 2060 C CA . ALA A 1 299 ? 29.634 -3.449 12.541 1.00 21.95 324 ALA A CA 1
ATOM 2061 C C . ALA A 1 299 ? 29.232 -4.812 13.098 1.00 25.97 324 ALA A C 1
ATOM 2062 O O . ALA A 1 299 ? 29.107 -4.980 14.317 1.00 27.68 324 ALA A O 1
ATOM 2064 N N . ILE A 1 300 ? 29.021 -5.796 12.230 1.00 23.54 325 ILE A N 1
ATOM 2065 C CA . ILE A 1 300 ? 28.624 -7.131 12.672 1.00 30.00 325 ILE A CA 1
ATOM 2066 C C . ILE A 1 300 ? 29.517 -8.138 11.958 1.00 29.04 325 ILE A C 1
ATOM 2067 O O . ILE A 1 300 ? 29.111 -8.723 10.942 1.00 23.04 325 ILE A O 1
ATOM 2072 N N . PRO A 1 301 ? 30.749 -8.340 12.432 1.00 27.26 326 PRO A N 1
ATOM 2073 C CA . PRO A 1 301 ? 31.656 -9.279 11.749 1.00 29.33 326 PRO A CA 1
ATOM 2074 C C . PRO A 1 301 ? 31.145 -10.707 11.721 1.00 26.17 326 PRO A C 1
ATOM 2075 O O . PRO A 1 301 ? 31.545 -11.475 10.837 1.00 29.27 326 PRO A O 1
ATOM 2079 N N . GLU A 1 302 ? 30.279 -11.091 12.655 1.00 33.54 327 GLU A N 1
ATOM 2080 C CA . GLU A 1 302 ? 29.814 -12.469 12.741 1.00 30.08 327 GLU A CA 1
ATOM 2081 C C . GLU A 1 302 ? 28.707 -12.787 11.746 1.00 29.98 327 GLU A C 1
ATOM 2082 O O . GLU A 1 302 ? 28.271 -13.938 11.685 1.00 29.02 327 GLU A O 1
ATOM 2084 N N . GLY A 1 303 ? 28.248 -11.816 10.965 1.00 27.79 328 GLY A N 1
ATOM 2085 C CA . GLY A 1 303 ? 27.158 -12.064 10.045 1.00 22.57 328 GLY A CA 1
ATOM 2086 C C . GLY A 1 303 ? 25.818 -11.753 10.673 1.00 25.44 328 GLY A C 1
ATOM 2087 O O . GLY A 1 303 ? 25.721 -11.205 11.774 1.00 33.05 328 GLY A O 1
ATOM 2088 N N . GLY A 1 304 ? 24.757 -12.110 9.949 1.00 27.41 329 GLY A N 1
ATOM 2089 C CA . GLY A 1 304 ? 23.412 -11.995 10.462 1.00 25.67 329 GLY A CA 1
ATOM 2090 C C . GLY A 1 304 ? 22.489 -11.308 9.480 1.00 24.73 329 GLY A C 1
ATOM 2091 O O . GLY A 1 304 ? 22.845 -11.043 8.326 1.00 20.87 329 GLY A O 1
ATOM 2092 N N . GLU A 1 305 ? 21.275 -11.024 9.957 1.00 25.56 330 GLU A N 1
ATOM 2093 C CA . GLU A 1 305 ? 20.218 -10.460 9.129 1.00 20.45 330 GLU A CA 1
ATOM 2094 C C . GLU A 1 305 ? 20.386 -8.956 8.982 1.00 24.11 330 GLU A C 1
ATOM 2095 O O . GLU A 1 305 ? 20.737 -8.259 9.939 1.00 25.22 330 GLU A O 1
ATOM 2101 N N . VAL A 1 306 ? 20.121 -8.463 7.768 1.00 21.42 331 VAL A N 1
ATOM 2102 C CA . VAL A 1 306 ? 20.238 -7.054 7.411 1.00 20.04 331 VAL A CA 1
ATOM 2103 C C . VAL A 1 306 ? 18.951 -6.623 6.717 1.00 18.45 331 VAL A C 1
ATOM 2104 O O . VAL A 1 306 ? 18.434 -7.337 5.850 1.00 20.77 331 VAL A O 1
ATOM 2116 N N . LEU A 1 308 ? 17.376 -3.214 4.609 1.00 21.32 333 LEU A N 1
ATOM 2117 C CA . LEU A 1 308 ? 17.619 -1.904 4.014 1.00 26.47 333 LEU A CA 1
ATOM 2118 C C . LEU A 1 308 ? 16.328 -1.088 3.938 1.00 26.29 333 LEU A C 1
ATOM 2119 O O . LEU A 1 308 ? 15.225 -1.635 3.827 1.00 19.66 333 LEU A O 1
ATOM 2124 N N . PHE A 1 309 ? 16.483 0.236 4.001 1.00 21.79 334 PHE A N 1
ATOM 2125 C CA . PHE A 1 309 ? 15.375 1.186 4.046 1.00 22.14 334 PHE A CA 1
ATOM 2126 C C . PHE A 1 309 ? 15.653 2.321 3.069 1.00 23.68 334 PHE A C 1
ATOM 2127 O O . PHE A 1 309 ? 16.743 2.900 3.094 1.00 21.44 334 PHE A O 1
ATOM 2135 N N . VAL A 1 310 ? 14.677 2.659 2.220 1.00 30.13 335 VAL A N 1
ATOM 2136 C CA . VAL A 1 310 ? 14.867 3.708 1.220 1.00 24.93 335 VAL A CA 1
ATOM 2137 C C . VAL A 1 310 ? 13.512 4.282 0.826 1.00 27.41 335 VAL A C 1
ATOM 2138 O O . VAL A 1 310 ? 12.472 3.654 1.010 1.00 29.26 335 VAL A O 1
ATOM 2142 N N . GLY A 1 311 ? 13.532 5.500 0.291 1.00 30.15 336 GLY A N 1
ATOM 2143 C CA . GLY A 1 311 ? 12.323 6.162 -0.165 1.00 32.62 336 GLY A CA 1
ATOM 2144 C C . GLY A 1 311 ? 11.572 5.395 -1.234 1.00 29.90 336 GLY A C 1
ATOM 2145 O O . GLY A 1 311 ? 10.398 5.069 -1.049 1.00 32.62 336 GLY A O 1
ATOM 2146 N N . LYS A 1 312 ? 12.228 5.106 -2.358 1.00 31.89 337 LYS A N 1
ATOM 2147 C CA . LYS A 1 312 ? 11.651 4.239 -3.378 1.00 37.74 337 LYS A CA 1
ATOM 2148 C C . LYS A 1 312 ? 12.776 3.592 -4.172 1.00 34.81 337 LYS A C 1
ATOM 2149 O O . LYS A 1 312 ? 13.869 4.151 -4.291 1.00 39.83 337 LYS A O 1
ATOM 2163 N N . GLU A 1 314 ? 12.648 2.712 -7.370 1.00 43.06 339 GLU A N 1
ATOM 2164 C CA . GLU A 1 314 ? 12.633 3.091 -8.777 1.00 49.32 339 GLU A CA 1
ATOM 2165 C C . GLU A 1 314 ? 13.727 4.089 -9.140 1.00 55.45 339 GLU A C 1
ATOM 2166 O O . GLU A 1 314 ? 13.968 4.309 -10.331 1.00 62.58 339 GLU A O 1
ATOM 2168 N N . VAL A 1 315 ? 14.391 4.691 -8.155 1.00 49.71 340 VAL A N 1
ATOM 2169 C CA . VAL A 1 315 ? 15.428 5.686 -8.401 1.00 45.80 340 VAL A CA 1
ATOM 2170 C C . VAL A 1 315 ? 16.767 4.988 -8.578 1.00 39.57 340 VAL A C 1
ATOM 2171 O O . VAL A 1 315 ? 17.092 4.031 -7.862 1.00 35.87 340 VAL A O 1
ATOM 2175 N N . LEU A 1 316 ? 17.559 5.491 -9.525 1.00 34.07 341 LEU A N 1
ATOM 2176 C CA . LEU A 1 316 ? 18.814 4.841 -9.883 1.00 32.07 341 LEU A CA 1
ATOM 2177 C C . LEU A 1 316 ? 19.751 4.707 -8.681 1.00 34.63 341 LEU A C 1
ATOM 2178 O O . LEU A 1 316 ? 20.347 3.645 -8.462 1.00 35.76 341 LEU A O 1
ATOM 2183 N N . ASN A 1 317 ? 19.901 5.772 -7.886 1.00 31.14 342 ASN A N 1
ATOM 2184 C CA . ASN A 1 317 ? 20.901 5.715 -6.825 1.00 36.88 342 ASN A CA 1
ATOM 2185 C C . ASN A 1 317 ? 20.493 4.770 -5.699 1.00 35.16 342 ASN A C 1
ATOM 2186 O O . ASN A 1 317 ? 21.367 4.247 -4.998 1.00 30.02 342 ASN A O 1
ATOM 2191 N N . ALA A 1 318 ? 19.193 4.522 -5.520 1.00 28.72 343 ALA A N 1
ATOM 2192 C CA . ALA A 1 318 ? 18.772 3.490 -4.579 1.00 29.96 343 ALA A CA 1
ATOM 2193 C C . ALA A 1 318 ? 19.127 2.101 -5.098 1.00 26.86 343 ALA A C 1
ATOM 2194 O O . ALA A 1 318 ? 19.559 1.233 -4.328 1.00 21.88 343 ALA A O 1
ATOM 2196 N N . GLN A 1 319 ? 18.940 1.874 -6.404 1.00 24.37 344 GLN A N 1
ATOM 2197 C CA . GLN A 1 319 ? 19.303 0.593 -7.004 1.00 26.61 344 GLN A CA 1
ATOM 2198 C C . GLN A 1 319 ? 20.808 0.348 -6.934 1.00 30.64 344 GLN A C 1
ATOM 2199 O O . GLN A 1 319 ? 21.244 -0.770 -6.638 1.00 23.98 344 GLN A O 1
ATOM 2205 N N . GLU A 1 320 ? 21.616 1.385 -7.188 1.00 25.80 345 GLU A N 1
ATOM 22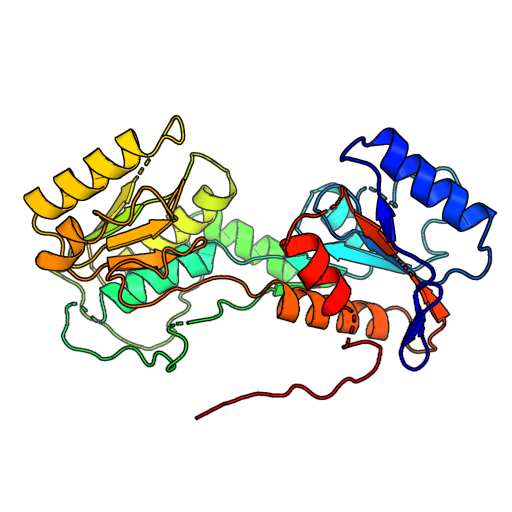06 C CA . GLU A 1 320 ? 23.068 1.220 -7.176 1.00 23.37 345 GLU A CA 1
ATOM 2207 C C . GLU A 1 320 ? 23.599 1.032 -5.764 1.00 24.32 345 GLU A C 1
ATOM 2208 O O . GLU A 1 320 ? 24.520 0.230 -5.544 1.00 18.74 345 GLU A O 1
ATOM 2214 N N . ARG A 1 321 ? 23.054 1.779 -4.798 1.00 22.49 346 ARG A N 1
ATOM 2215 C CA . ARG A 1 321 ? 23.545 1.674 -3.426 1.00 26.30 346 ARG A CA 1
ATOM 2216 C C . ARG A 1 321 ? 23.236 0.306 -2.832 1.00 21.38 346 ARG A C 1
ATOM 2217 O O . ARG A 1 321 ? 24.100 -0.307 -2.196 1.00 22.78 346 ARG A O 1
ATOM 2225 N N . SER A 1 322 ? 22.018 -0.194 -3.036 1.00 24.23 347 SER A N 1
ATOM 2226 C CA . SER A 1 322 ? 21.669 -1.509 -2.504 1.00 23.81 347 SER A CA 1
ATOM 2227 C C . SER A 1 322 ? 22.431 -2.618 -3.220 1.00 19.18 347 SER A C 1
ATOM 2228 O O . SER A 1 322 ? 22.875 -3.584 -2.587 1.00 20.10 347 SER A O 1
ATOM 2231 N N . GLN A 1 323 ? 22.583 -2.507 -4.540 1.00 21.64 348 GLN A N 1
ATOM 2232 C CA . GLN A 1 323 ? 23.330 -3.521 -5.277 1.00 22.90 348 GLN A CA 1
ATOM 2233 C C . GLN A 1 323 ? 24.782 -3.567 -4.824 1.00 19.28 348 GLN A C 1
ATOM 2234 O O . GLN A 1 323 ? 25.370 -4.648 -4.711 1.00 23.91 348 GLN A O 1
ATOM 2240 N N . GLY A 1 324 ? 25.377 -2.401 -4.555 1.00 19.68 349 GLY A N 1
ATOM 2241 C CA . GLY A 1 324 ? 26.743 -2.378 -4.063 1.00 16.62 349 GLY A CA 1
ATOM 2242 C C . GLY A 1 324 ? 26.859 -3.009 -2.688 1.00 21.11 349 GLY A C 1
ATOM 2243 O O . GLY A 1 324 ? 27.812 -3.740 -2.410 1.00 20.44 349 GLY A O 1
ATOM 2244 N N . ILE A 1 325 ? 25.874 -2.755 -1.819 1.00 15.42 350 ILE A N 1
ATOM 2245 C CA . ILE A 1 325 ? 25.869 -3.369 -0.490 1.00 19.32 350 ILE A CA 1
ATOM 2246 C C . ILE A 1 325 ? 25.873 -4.888 -0.605 1.00 24.10 350 ILE A C 1
ATOM 2247 O O . ILE A 1 325 ? 26.683 -5.575 0.030 1.00 18.98 350 ILE A O 1
ATOM 2260 N N . ASP A 1 327 ? 26.499 -6.935 -3.261 1.00 17.02 352 ASP A N 1
ATOM 2261 C CA . ASP A 1 327 ? 27.698 -7.459 -3.914 1.00 20.24 352 ASP A CA 1
ATOM 2262 C C . ASP A 1 327 ? 28.877 -7.499 -2.952 1.00 19.53 352 ASP A C 1
ATOM 2263 O O . ASP A 1 327 ? 29.685 -8.436 -2.985 1.00 22.47 352 ASP A O 1
ATOM 2268 N N . GLU A 1 328 ? 29.013 -6.473 -2.113 1.00 19.49 353 GLU A N 1
ATOM 2269 C CA . GLU A 1 328 ? 30.121 -6.446 -1.162 1.00 23.85 353 GLU A CA 1
ATOM 2270 C C . GLU A 1 328 ? 29.946 -7.513 -0.086 1.00 25.54 353 GLU A C 1
ATOM 2271 O O . GLU A 1 328 ? 30.896 -8.238 0.235 1.00 26.09 353 GLU A O 1
ATOM 2277 N N . LEU A 1 329 ? 28.736 -7.637 0.470 1.00 22.31 354 LEU A N 1
ATOM 2278 C CA . LEU A 1 329 ? 28.494 -8.656 1.490 1.00 23.73 354 LEU A CA 1
ATOM 2279 C C . LEU A 1 329 ? 28.721 -10.056 0.930 1.00 29.12 354 LEU A C 1
ATOM 2280 O O . LEU A 1 329 ? 29.246 -10.938 1.623 1.00 21.61 354 LEU A O 1
ATOM 2285 N N . ALA A 1 330 ? 28.350 -10.270 -0.329 1.00 29.87 355 ALA A N 1
ATOM 2286 C CA . ALA A 1 330 ? 28.544 -11.552 -0.991 1.00 31.49 355 ALA A CA 1
ATOM 2287 C C . ALA A 1 330 ? 29.982 -11.785 -1.446 1.00 24.24 355 ALA A C 1
ATOM 2288 O O . ALA A 1 330 ? 30.279 -12.871 -1.947 1.00 26.58 355 ALA A O 1
ATOM 2290 N N . GLY A 1 331 ? 30.875 -10.812 -1.283 1.00 25.39 356 GLY A N 1
ATOM 2291 C CA . GLY A 1 331 ? 32.225 -10.965 -1.800 1.00 23.89 356 GLY A CA 1
ATOM 2292 C C . GLY A 1 331 ? 32.259 -11.116 -3.305 1.00 28.56 356 GLY A C 1
ATOM 2293 O O . GLY A 1 331 ? 33.079 -11.878 -3.838 1.00 21.37 356 GLY A O 1
ATOM 2294 N N . LYS A 1 332 ? 31.370 -10.420 -4.003 1.00 21.45 357 LYS A N 1
ATOM 2295 C CA . LYS A 1 332 ? 31.271 -10.593 -5.447 1.00 30.90 357 LYS A CA 1
ATOM 2296 C C . LYS A 1 332 ? 32.484 -9.951 -6.109 1.00 34.24 357 LYS A C 1
ATOM 2297 O O . LYS A 1 332 ? 32.810 -8.796 -5.803 1.00 31.54 357 LYS A O 1
ATOM 2303 N N . PRO A 1 333 ? 33.193 -10.672 -6.977 1.00 35.12 358 PRO A N 1
ATOM 2304 C CA . PRO A 1 333 ? 34.398 -10.108 -7.593 1.00 42.40 358 PRO A CA 1
ATOM 2305 C C . PRO A 1 333 ? 34.037 -9.006 -8.567 1.00 47.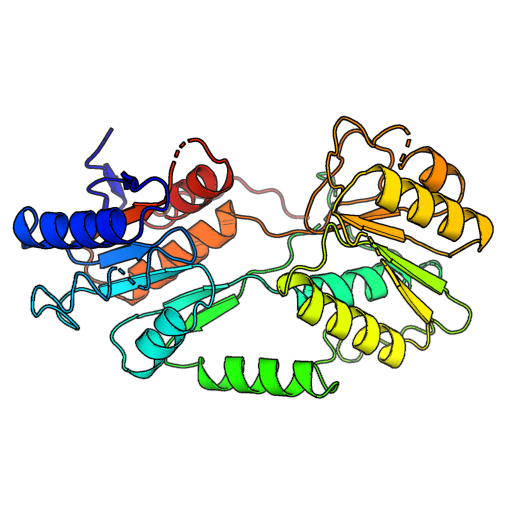26 358 PRO A C 1
ATOM 2306 O O . PRO A 1 333 ? 33.034 -9.087 -9.276 1.00 58.59 358 PRO A O 1
ATOM 2310 N N . ILE A 1 334 ? 34.862 -7.963 -8.593 1.00 55.50 359 ILE A N 1
ATOM 2311 C CA . ILE A 1 334 ? 34.589 -6.769 -9.386 1.00 59.37 359 ILE A CA 1
ATOM 2312 C C . ILE A 1 334 ? 35.144 -6.997 -10.794 1.00 65.00 359 ILE A C 1
ATOM 2313 O O . ILE A 1 334 ? 36.378 -7.047 -10.961 1.00 53.66 359 ILE A O 1
ATOM 2318 N N . PRO A 1 335 ? 34.295 -7.169 -11.802 1.00 71.10 360 PRO A N 1
ATOM 2319 C CA . PRO A 1 335 ? 34.780 -7.114 -13.185 1.00 77.36 360 PRO A CA 1
ATOM 2320 C C . PRO A 1 335 ? 35.240 -5.702 -13.520 1.00 83.66 360 PRO A C 1
ATOM 2321 O O . PRO A 1 335 ? 34.409 -4.819 -13.757 1.00 86.97 360 PRO A O 1
ATOM 2323 N N . ALA A 1 336 ? 36.552 -5.462 -13.520 1.00 82.35 361 ALA A N 1
ATOM 2324 C CA . ALA A 1 336 ? 37.076 -4.105 -13.585 1.00 80.16 361 ALA A CA 1
ATOM 2325 C C . ALA A 1 336 ? 38.176 -3.979 -14.631 1.00 78.43 361 ALA A C 1
ATOM 2326 O O . ALA A 1 336 ? 38.890 -4.940 -14.936 1.00 67.91 361 ALA A O 1
ATOM 2328 N N . ILE A 1 337 ? 38.294 -2.769 -15.177 1.00 81.19 362 ILE A N 1
ATOM 2329 C CA . ILE A 1 337 ? 39.369 -2.389 -16.084 1.00 79.51 362 ILE A CA 1
ATOM 2330 C C . ILE A 1 337 ? 40.194 -1.308 -15.399 1.00 80.63 362 ILE A C 1
ATOM 2331 O O . ILE A 1 337 ? 39.637 -0.332 -14.883 1.00 78.82 362 ILE A O 1
ATOM 2333 N N . LEU A 1 338 ? 41.513 -1.491 -15.382 1.00 83.23 363 LEU A N 1
ATOM 2334 C CA . LEU A 1 338 ? 42.417 -0.540 -14.746 1.00 83.68 363 LEU A CA 1
ATOM 2335 C C . LEU A 1 338 ? 43.732 -0.531 -15.511 1.00 88.27 363 LEU A C 1
ATOM 2336 O O . LEU A 1 338 ? 44.340 -1.587 -15.706 1.00 96.04 363 LEU A O 1
ATOM 2338 N N . GLN A 1 339 ? 44.160 0.653 -15.942 1.00 86.21 364 GLN A N 1
ATOM 2339 C CA . GLN A 1 339 ? 45.401 0.792 -16.699 1.00 86.45 364 GLN A CA 1
ATOM 2340 C C . GLN A 1 339 ? 45.836 2.249 -16.781 1.00 91.16 364 GLN A C 1
ATOM 2341 O O . GLN A 1 339 ? 46.500 2.652 -17.738 1.00 97.05 364 GLN A O 1
#

Solvent-accessible surface area: 14402 Å² total

Nearest PDB structures (foldseek):
  5er3-assembly1_A  TM=1.003E+00  e=1.099E-55  Rhodopirellula baltica SH 1
  6sw4-assembly1_A  TM=8.250E-01  e=7.789E-04  Geobacillus stearothermophilus
  3l6u-assembly1_B  TM=5.510E-01  e=1.092E-02  Exiguobacterium sibiricum 255-15
  7e5w-assembly1_A-2  TM=4.714E-01  e=1.606E-02  Staphylococcus aureus subsp. aureus N315
  4ry0-assembly1_A  TM=4.353E-01  e=9.786E-03  Rhizobium etli CFN 42